Protein AF-A0A0D9V8Z2-F1 (afdb_monomer)

Radius of gyration: 20.08 Å; Cα contacts (8 Å, |Δi|>4): 176; chains: 1; bounding box: 42×61×54 Å

Foldseek 3Di:
DDDDDDDDDDDDDDDDDDDPPDPPVVPPCPDQQVVLLVLAPHSPVSSVQLVVDPVSNVDPHLVVSLVSLLVVLLVLLVVLLVLLVVQVVVCVPVDDPPPLSVQLNVLSVLSNVLSVCLVPDPDDDDVSLVSSLVVCCVQPVVPPAHRSLVHVDPPPDPDPSSVSSSVSSVVSVVSVSRSSSSSD

InterPro domains:
  IPR006501 Pectinesterase inhibitor domain [PF04043] (32-131)
  IPR006501 Pectinesterase inhibitor domain [TIGR01614] (3-120)
  IPR035513 Invertase/pectin methylesterase inhibitor domain superfamily [G3DSA:1.20.140.40] (28-153)
  IPR035513 Invertase/pectin methylesterase inhibitor domain superfamily [SSF101148] (30-120)

Structure (mmCIF, N/CA/C/O backbone):
data_AF-A0A0D9V8Z2-F1
#
_entry.id   AF-A0A0D9V8Z2-F1
#
loop_
_atom_site.group_PDB
_atom_site.id
_atom_site.type_symbol
_atom_site.label_atom_id
_atom_site.label_alt_id
_atom_site.label_comp_id
_atom_site.label_asym_id
_atom_site.label_entity_id
_atom_site.label_seq_id
_atom_site.pdbx_PDB_ins_code
_atom_site.Cartn_x
_atom_site.Cartn_y
_atom_site.Cartn_z
_atom_site.occupancy
_atom_site.B_iso_or_equiv
_atom_site.auth_seq_id
_atom_site.auth_comp_id
_atom_site.auth_asym_id
_atom_site.auth_atom_id
_atom_site.pdbx_PDB_model_num
ATOM 1 N N . MET A 1 1 ? 18.634 46.134 16.793 1.00 32.88 1 MET A N 1
ATOM 2 C CA . MET A 1 1 ? 17.182 46.013 17.042 1.00 32.88 1 MET A CA 1
ATOM 3 C C . MET A 1 1 ? 16.651 44.882 16.171 1.00 32.88 1 MET A C 1
ATOM 5 O O . MET A 1 1 ? 17.005 44.874 15.004 1.00 32.88 1 MET A O 1
ATOM 9 N N . ALA A 1 2 ? 15.891 43.962 16.785 1.00 31.59 2 ALA A N 1
ATOM 10 C CA . ALA A 1 2 ? 14.966 42.947 16.237 1.00 31.59 2 ALA A CA 1
ATOM 11 C C . ALA A 1 2 ? 15.443 42.084 15.041 1.00 31.59 2 ALA A C 1
ATOM 13 O O . ALA A 1 2 ? 15.558 42.570 13.925 1.00 31.59 2 ALA A O 1
ATOM 14 N N . THR A 1 3 ? 15.856 40.825 15.234 1.00 32.53 3 THR A N 1
ATOM 15 C CA . THR A 1 3 ? 15.017 39.596 15.282 1.00 32.53 3 THR A CA 1
ATOM 16 C C . THR A 1 3 ? 13.968 39.517 14.166 1.00 32.53 3 THR A C 1
ATOM 18 O O . THR A 1 3 ? 12.959 40.211 14.226 1.00 32.53 3 THR A O 1
ATOM 21 N N . LEU A 1 4 ? 14.164 38.621 13.191 1.00 33.69 4 LEU A N 1
ATOM 22 C CA . LEU A 1 4 ? 13.129 38.226 12.232 1.00 33.69 4 LEU A CA 1
ATOM 23 C C . LEU A 1 4 ? 12.730 36.775 12.510 1.00 33.69 4 LEU A C 1
ATOM 25 O O . LEU A 1 4 ? 13.508 35.839 12.340 1.00 33.69 4 LEU A O 1
ATOM 29 N N . VAL A 1 5 ? 11.520 36.658 13.045 1.00 36.62 5 VAL A N 1
ATOM 30 C CA . VAL A 1 5 ? 10.826 35.439 13.453 1.00 36.62 5 VAL A CA 1
ATOM 31 C C . VAL A 1 5 ? 10.044 34.884 12.258 1.00 36.62 5 VAL A C 1
ATOM 33 O O . VAL A 1 5 ? 9.456 35.631 11.481 1.00 36.62 5 VAL A O 1
ATOM 36 N N . VAL A 1 6 ? 10.057 33.559 12.143 1.00 43.78 6 VAL A N 1
ATOM 37 C CA . VAL A 1 6 ? 9.341 32.706 11.182 1.00 43.78 6 VAL A CA 1
ATOM 38 C C . VAL A 1 6 ? 7.829 32.685 11.449 1.00 43.78 6 VAL A C 1
ATOM 40 O O . VAL A 1 6 ? 7.463 32.436 12.591 1.00 43.78 6 VAL A O 1
ATOM 43 N N . VAL A 1 7 ? 6.979 32.801 10.412 1.00 35.59 7 VAL A N 1
ATOM 44 C CA . VAL A 1 7 ? 5.590 32.258 10.330 1.00 35.59 7 VAL A CA 1
ATOM 45 C C . VAL A 1 7 ? 5.229 32.135 8.827 1.00 35.59 7 VAL A C 1
ATOM 47 O O . VAL A 1 7 ? 5.270 33.135 8.124 1.00 35.59 7 VAL A O 1
ATOM 50 N N . VAL A 1 8 ? 5.209 30.963 8.179 1.00 37.31 8 VAL A N 1
ATOM 51 C CA . VAL A 1 8 ? 4.164 29.911 8.060 1.00 37.31 8 VAL A CA 1
ATOM 52 C C . VAL A 1 8 ? 2.816 30.343 7.434 1.00 37.31 8 VAL A C 1
ATOM 54 O O . VAL A 1 8 ? 2.082 31.141 7.998 1.00 37.31 8 VAL A O 1
ATOM 57 N N . ALA A 1 9 ? 2.483 29.632 6.343 1.00 35.69 9 ALA A N 1
ATOM 58 C CA . ALA A 1 9 ? 1.165 29.282 5.788 1.00 35.69 9 ALA A CA 1
ATOM 59 C C . ALA A 1 9 ? 0.366 30.293 4.939 1.00 35.69 9 ALA A C 1
ATOM 61 O O . ALA A 1 9 ? -0.059 31.343 5.398 1.00 35.69 9 ALA A O 1
ATOM 62 N N . ALA A 1 10 ? 0.020 29.819 3.734 1.00 37.69 10 ALA A N 1
ATOM 63 C CA . ALA A 1 10 ? -1.350 29.475 3.321 1.00 37.69 10 ALA A CA 1
ATOM 64 C C . ALA A 1 10 ? -1.749 30.005 1.931 1.00 37.69 10 ALA A C 1
ATOM 66 O O . ALA A 1 10 ? -1.857 31.201 1.703 1.00 37.69 10 ALA A O 1
ATOM 67 N N . ALA A 1 11 ? -2.108 29.028 1.094 1.00 36.75 11 ALA A N 1
ATOM 68 C CA . ALA A 1 11 ? -3.286 29.014 0.230 1.00 36.75 11 ALA A CA 1
ATOM 69 C C . ALA A 1 11 ? -3.317 29.876 -1.047 1.00 36.75 11 ALA A C 1
ATOM 71 O O . ALA A 1 11 ? -3.387 31.095 -1.013 1.00 36.75 11 ALA A O 1
ATOM 72 N N . LEU A 1 12 ? -3.413 29.130 -2.159 1.00 46.19 12 LEU A N 1
ATOM 73 C CA . LEU A 1 12 ? -4.309 29.324 -3.304 1.00 46.19 12 LEU A CA 1
ATOM 74 C C . LEU A 1 12 ? -4.421 30.738 -3.892 1.00 46.19 12 LEU A C 1
ATOM 76 O O . LEU A 1 12 ? -5.040 31.607 -3.296 1.00 46.19 12 LEU A O 1
ATOM 80 N N . LEU A 1 13 ? -4.036 30.878 -5.165 1.00 39.41 13 LEU A N 1
ATOM 81 C CA . LEU A 1 13 ? -4.984 31.245 -6.224 1.00 39.41 13 LEU A CA 1
ATOM 82 C C . LEU A 1 13 ? -4.392 30.996 -7.620 1.00 39.41 13 LEU A C 1
ATOM 84 O O . LEU A 1 13 ? -3.226 31.256 -7.904 1.00 39.41 13 LEU A O 1
ATOM 88 N N . LEU A 1 14 ? -5.255 30.428 -8.455 1.00 48.66 14 LEU A N 1
ATOM 89 C CA . LEU A 1 14 ? -5.106 30.134 -9.871 1.00 48.66 14 LEU A CA 1
ATOM 90 C C . LEU A 1 14 ? -5.068 31.420 -10.719 1.00 48.66 14 LEU A C 1
ATOM 92 O O . LEU A 1 14 ? -5.578 32.458 -10.309 1.00 48.66 14 LEU A O 1
ATOM 96 N N . VAL A 1 15 ? -4.640 31.235 -11.974 1.00 48.34 15 VAL A N 1
ATOM 97 C CA . VAL A 1 15 ? -4.846 32.090 -13.162 1.00 48.34 15 VAL A CA 1
ATOM 98 C C . VAL A 1 15 ? -3.765 33.150 -13.418 1.00 48.34 15 VAL A C 1
ATOM 100 O O . VAL A 1 15 ? -3.763 34.236 -12.855 1.00 48.34 15 VAL A O 1
ATOM 103 N N . GLY A 1 16 ? -2.886 32.848 -14.376 1.00 35.06 16 GLY A N 1
ATOM 104 C CA . GLY A 1 16 ? -1.954 33.805 -14.975 1.00 35.06 16 GLY A CA 1
ATOM 105 C C . GLY A 1 16 ? -0.850 33.065 -15.715 1.00 35.06 16 GLY A C 1
ATOM 106 O O . GLY A 1 16 ? 0.006 32.464 -15.080 1.00 35.06 16 GLY A O 1
ATOM 107 N N . GLY A 1 17 ? -0.938 33.025 -17.044 1.00 42.16 17 GLY A N 1
ATOM 108 C CA . GLY A 1 17 ? -0.193 32.114 -17.907 1.00 42.16 17 GLY A CA 1
ATOM 109 C C . GLY A 1 17 ? 1.320 32.072 -17.692 1.00 42.16 17 GLY A C 1
ATOM 110 O O . GLY A 1 17 ? 1.982 33.098 -17.599 1.00 42.16 17 GLY A O 1
ATOM 111 N N . VAL A 1 18 ? 1.854 30.855 -17.735 1.00 37.78 18 VAL A N 1
ATOM 112 C CA . VAL A 1 18 ? 3.183 30.578 -18.271 1.00 37.78 18 VAL A CA 1
ATOM 113 C C . VAL A 1 18 ? 3.047 29.314 -19.102 1.00 37.78 18 VAL A C 1
ATOM 115 O O . VAL A 1 18 ? 2.523 28.297 -18.644 1.00 37.78 18 VAL A O 1
ATOM 118 N N . GLU A 1 19 ? 3.488 29.421 -20.347 1.00 41.44 19 GLU A N 1
ATOM 119 C CA . GLU A 1 19 ? 3.740 28.322 -21.261 1.00 41.44 19 GLU A CA 1
ATOM 120 C C . GLU A 1 19 ? 4.431 27.163 -20.532 1.00 41.44 19 GLU A C 1
ATOM 122 O O . GLU A 1 19 ? 5.630 27.172 -20.274 1.00 41.44 19 GLU A O 1
ATOM 127 N N . SER A 1 20 ? 3.672 26.124 -20.215 1.00 37.38 20 SER A N 1
ATOM 128 C CA . SER A 1 20 ? 4.228 24.786 -20.099 1.00 37.38 20 SER A CA 1
ATOM 129 C C . SER A 1 20 ? 3.557 23.987 -21.194 1.00 37.38 20 SER A C 1
ATOM 131 O O . SER A 1 20 ? 2.542 23.327 -20.992 1.00 37.38 20 SER A O 1
ATOM 133 N N . ALA A 1 21 ? 4.104 24.130 -22.406 1.00 40.44 21 ALA A N 1
ATOM 134 C CA . ALA A 1 21 ? 3.874 23.181 -23.477 1.00 40.44 21 ALA A CA 1
ATOM 135 C C . ALA A 1 21 ? 4.056 21.794 -22.864 1.00 40.44 21 ALA A C 1
ATOM 137 O O . ALA A 1 21 ? 5.161 21.407 -22.470 1.00 40.44 21 ALA A O 1
ATOM 138 N N . GLY A 1 22 ? 2.923 21.118 -22.688 1.00 34.53 22 GLY A N 1
ATOM 139 C CA . GLY A 1 22 ? 2.849 19.800 -22.116 1.00 34.53 22 GLY A CA 1
ATOM 140 C C . GLY A 1 22 ? 3.762 18.899 -22.916 1.00 34.53 22 GLY A C 1
ATOM 141 O O . GLY A 1 22 ? 3.416 18.429 -23.994 1.00 34.53 22 GLY A O 1
ATOM 142 N N . ARG A 1 23 ? 4.924 18.592 -22.346 1.00 39.00 23 ARG A N 1
ATOM 143 C CA . ARG A 1 23 ? 5.507 17.278 -22.544 1.00 39.00 23 ARG A CA 1
ATOM 144 C C . ARG A 1 23 ? 4.638 16.327 -21.732 1.00 39.00 23 ARG A C 1
ATOM 146 O O . ARG A 1 23 ? 5.054 15.824 -20.695 1.00 39.00 23 ARG A O 1
ATOM 153 N N . THR A 1 24 ? 3.448 16.025 -22.253 1.00 42.38 24 THR A N 1
ATOM 154 C CA . THR A 1 24 ? 3.046 14.625 -22.308 1.00 42.38 24 THR A CA 1
ATOM 155 C C . THR A 1 24 ? 4.163 13.954 -23.089 1.00 42.38 24 THR A C 1
ATOM 157 O O . THR A 1 24 ? 4.135 13.878 -24.317 1.00 42.38 24 THR A O 1
ATOM 160 N N . ALA A 1 25 ? 5.230 13.586 -22.377 1.00 42.41 25 ALA A N 1
ATOM 161 C CA . ALA A 1 25 ? 6.089 12.528 -22.831 1.00 42.41 25 ALA A CA 1
ATOM 162 C C . ALA A 1 25 ? 5.102 11.396 -23.064 1.00 42.41 25 ALA A C 1
ATOM 164 O O . ALA A 1 25 ? 4.540 10.864 -22.108 1.00 42.41 25 ALA A O 1
ATOM 165 N N . ALA A 1 26 ? 4.797 11.133 -24.337 1.00 41.38 26 ALA A N 1
ATOM 166 C CA . ALA A 1 26 ? 4.338 9.826 -24.733 1.00 41.38 26 ALA A CA 1
ATOM 167 C C . ALA A 1 26 ? 5.285 8.896 -23.987 1.00 41.38 26 ALA A C 1
ATOM 169 O O . ALA A 1 26 ? 6.499 8.956 -24.205 1.00 41.38 26 ALA A O 1
ATOM 170 N N . ALA A 1 27 ? 4.765 8.213 -22.968 1.00 46.72 27 ALA A N 1
ATOM 171 C CA . ALA A 1 27 ? 5.503 7.168 -22.309 1.00 46.72 27 ALA A CA 1
ATOM 172 C C . ALA A 1 27 ? 5.841 6.238 -23.461 1.00 46.72 27 ALA A C 1
ATOM 174 O O . ALA A 1 27 ? 4.949 5.588 -24.000 1.00 46.72 27 ALA A O 1
ATOM 175 N N . ASN A 1 28 ? 7.078 6.327 -23.960 1.00 47.66 28 ASN A N 1
ATOM 176 C CA . ASN A 1 28 ? 7.540 5.442 -25.004 1.00 47.66 28 ASN A CA 1
ATOM 177 C C . ASN A 1 28 ? 7.225 4.061 -24.446 1.00 47.66 28 ASN A C 1
ATOM 179 O O . ASN A 1 28 ? 7.714 3.723 -23.363 1.00 47.66 28 ASN A O 1
ATOM 183 N N . ASP A 1 29 ? 6.386 3.300 -25.142 1.00 53.38 29 ASP A N 1
ATOM 184 C CA . ASP A 1 29 ? 6.055 1.928 -24.753 1.00 53.38 29 ASP A CA 1
ATOM 185 C C . ASP A 1 29 ? 7.337 1.065 -24.636 1.00 53.38 29 ASP A C 1
ATOM 187 O O . ASP A 1 29 ? 7.312 0.015 -24.012 1.00 53.38 29 ASP A O 1
ATOM 191 N N . ASN A 1 30 ? 8.484 1.572 -25.122 1.00 56.56 30 ASN A N 1
ATOM 192 C CA . ASN A 1 30 ? 9.838 1.027 -24.969 1.00 56.56 30 ASN A CA 1
ATOM 193 C C . ASN A 1 30 ? 10.628 1.532 -23.734 1.00 56.56 30 ASN A C 1
ATOM 195 O O . ASN A 1 30 ? 11.843 1.353 -23.672 1.00 56.56 30 ASN A O 1
ATOM 199 N N . SER A 1 31 ? 10.008 2.233 -22.785 1.00 82.00 31 SER A N 1
ATOM 200 C CA . SER A 1 31 ? 10.658 2.626 -21.524 1.00 82.00 31 SER A CA 1
ATOM 201 C C . SER A 1 31 ? 10.412 1.577 -20.442 1.00 82.00 31 SER A C 1
ATOM 203 O O . SER A 1 31 ? 9.326 1.005 -20.389 1.00 82.00 31 SER A O 1
ATOM 205 N N . ILE A 1 32 ? 11.370 1.383 -19.526 1.00 89.50 32 ILE A N 1
ATOM 206 C CA . ILE A 1 32 ? 11.216 0.448 -18.393 1.00 89.50 32 ILE A CA 1
ATOM 207 C C . ILE A 1 32 ? 9.958 0.745 -17.560 1.00 89.50 32 ILE A C 1
ATOM 209 O O . ILE A 1 32 ? 9.322 -0.165 -17.045 1.00 89.50 32 ILE A O 1
ATOM 213 N N . VAL A 1 33 ? 9.553 2.018 -17.480 1.00 90.12 33 VAL A N 1
ATOM 214 C CA . VAL A 1 33 ? 8.310 2.453 -16.827 1.00 90.12 33 VAL A CA 1
ATOM 215 C C . VAL A 1 33 ? 7.084 1.963 -17.598 1.00 90.12 33 VAL A C 1
ATOM 217 O O . VAL A 1 33 ? 6.157 1.438 -16.992 1.00 90.12 33 VAL A O 1
ATOM 220 N N . GLY A 1 34 ? 7.070 2.112 -18.926 1.00 88.81 34 GLY A N 1
ATOM 221 C CA . GLY A 1 34 ? 5.976 1.633 -19.774 1.00 88.81 34 GLY A CA 1
ATOM 222 C C . GLY A 1 34 ? 5.819 0.112 -19.723 1.00 88.81 34 GLY A C 1
ATOM 223 O O . GLY A 1 34 ? 4.699 -0.378 -19.571 1.00 88.81 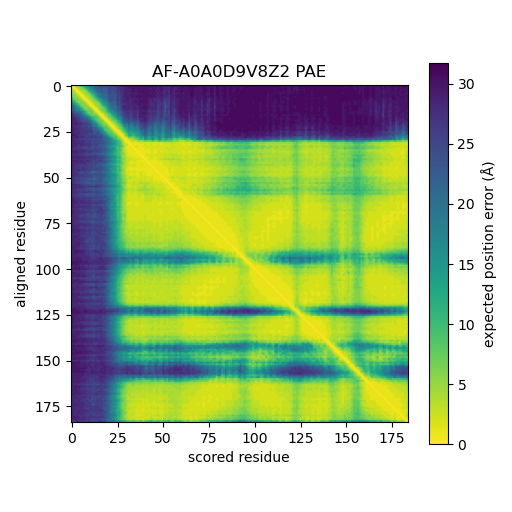34 GLY A O 1
ATOM 224 N N . GLU A 1 35 ? 6.939 -0.614 -19.774 1.00 90.19 35 GLU A N 1
ATOM 225 C CA . GLU A 1 35 ? 6.988 -2.071 -19.630 1.00 90.19 35 GLU A CA 1
ATOM 226 C C . GLU A 1 35 ? 6.480 -2.509 -18.252 1.00 90.19 35 GLU A C 1
ATOM 228 O O . GLU A 1 35 ? 5.529 -3.284 -18.168 1.00 90.19 35 GLU A O 1
ATOM 233 N N . ALA A 1 36 ? 7.033 -1.952 -17.172 1.00 91.56 36 ALA A N 1
ATOM 234 C CA . ALA A 1 36 ? 6.616 -2.254 -15.806 1.00 91.56 36 ALA A CA 1
ATOM 235 C C . ALA A 1 36 ? 5.114 -1.994 -15.601 1.00 91.56 36 ALA A C 1
ATOM 237 O O . ALA A 1 36 ? 4.379 -2.861 -15.131 1.00 91.56 36 ALA A O 1
ATOM 238 N N . CYS A 1 37 ? 4.628 -0.831 -16.037 1.00 93.12 37 CYS A N 1
ATOM 239 C CA . CYS A 1 37 ? 3.227 -0.451 -15.891 1.00 93.12 37 CYS A CA 1
ATOM 240 C C . CYS A 1 37 ? 2.263 -1.243 -16.777 1.00 93.12 37 CYS A C 1
ATOM 242 O O . CYS A 1 37 ? 1.064 -1.225 -16.515 1.00 93.12 37 CYS A O 1
ATOM 244 N N . SER A 1 38 ? 2.740 -1.953 -17.804 1.00 92.38 38 SER A N 1
ATOM 245 C CA . SER A 1 38 ? 1.888 -2.852 -18.594 1.00 92.38 38 SER A CA 1
ATOM 246 C C . SER A 1 38 ? 1.414 -4.079 -17.805 1.00 92.38 38 SER A C 1
ATOM 248 O O . SER A 1 38 ? 0.425 -4.705 -18.178 1.00 92.38 38 SER A O 1
ATOM 250 N N . ARG A 1 39 ? 2.100 -4.395 -16.699 1.00 91.06 39 ARG A N 1
ATOM 251 C CA . ARG A 1 39 ? 1.829 -5.538 -15.818 1.00 91.06 39 ARG A CA 1
ATOM 252 C C . ARG A 1 39 ? 0.796 -5.225 -14.736 1.00 91.06 39 ARG A C 1
ATOM 254 O O . ARG A 1 39 ? 0.370 -6.123 -14.016 1.00 91.06 39 ARG A O 1
ATOM 261 N N . THR A 1 40 ? 0.425 -3.956 -14.581 1.00 90.81 40 THR A N 1
ATOM 262 C CA . THR A 1 40 ? -0.459 -3.504 -13.505 1.00 90.81 40 THR A CA 1
ATOM 263 C C . THR A 1 40 ? -1.911 -3.451 -13.965 1.00 90.81 40 THR A C 1
ATOM 265 O O . THR A 1 40 ? -2.221 -3.377 -15.155 1.00 90.81 40 THR A O 1
ATOM 268 N N . SER A 1 41 ? -2.825 -3.460 -12.998 1.00 87.31 41 SER A N 1
ATOM 269 C CA . SER A 1 41 ? -4.267 -3.339 -13.241 1.00 87.31 41 SER A CA 1
ATOM 270 C C . SER A 1 41 ? -4.686 -1.962 -13.784 1.00 87.31 41 SER A C 1
ATOM 272 O O . SER A 1 41 ? -5.754 -1.844 -14.383 1.00 87.31 41 SER A O 1
ATOM 274 N N . ASP A 1 42 ? -3.847 -0.933 -13.615 1.00 90.31 42 ASP A N 1
ATOM 275 C CA . ASP A 1 42 ? -4.071 0.431 -14.099 1.00 90.31 42 ASP A CA 1
ATOM 276 C C . ASP A 1 42 ? -2.768 1.026 -14.659 1.00 90.31 42 ASP A C 1
ATOM 278 O O . ASP A 1 42 ? -2.025 1.749 -13.983 1.00 90.31 42 ASP A O 1
ATOM 282 N N . LYS A 1 43 ? -2.496 0.723 -15.938 1.00 91.62 43 LYS A N 1
ATOM 283 C CA . LYS A 1 43 ? -1.310 1.217 -16.656 1.00 91.62 43 LYS A CA 1
ATOM 284 C C . LYS A 1 43 ? -1.197 2.741 -16.593 1.00 91.62 43 LYS A C 1
ATOM 286 O O . LYS A 1 43 ? -0.097 3.264 -16.425 1.00 91.62 43 LYS A O 1
ATOM 291 N N . LYS A 1 44 ? -2.312 3.465 -16.740 1.00 90.88 44 LYS A N 1
ATOM 292 C CA . LYS A 1 44 ? -2.303 4.932 -16.804 1.00 90.88 44 LYS A CA 1
ATOM 293 C C . LYS A 1 44 ? -1.919 5.527 -15.452 1.00 90.88 44 LYS A C 1
ATOM 295 O O . LYS A 1 44 ? -0.989 6.329 -15.402 1.00 90.88 44 LYS A O 1
ATOM 300 N N . ALA A 1 45 ? -2.580 5.102 -14.376 1.00 90.50 45 ALA A N 1
ATOM 301 C CA . ALA A 1 45 ? -2.245 5.564 -13.033 1.00 90.50 45 ALA A CA 1
ATOM 302 C C . ALA A 1 45 ? -0.808 5.185 -12.650 1.00 90.50 45 ALA A C 1
ATOM 304 O O . ALA A 1 45 ? -0.120 5.981 -12.014 1.00 90.50 45 ALA A O 1
ATOM 305 N N . CYS A 1 46 ? -0.337 4.012 -13.087 1.00 93.50 46 CYS A N 1
ATOM 306 C CA . CYS A 1 46 ? 1.044 3.583 -12.891 1.00 93.50 46 CYS A CA 1
ATOM 307 C C . CYS A 1 46 ? 2.066 4.537 -13.509 1.00 93.50 46 CYS A C 1
ATOM 309 O O . CYS A 1 46 ? 2.988 5.003 -12.835 1.00 93.50 46 CYS A O 1
ATOM 311 N N . VAL A 1 47 ? 1.871 4.874 -14.783 1.00 92.44 47 VAL A N 1
ATOM 312 C CA . VAL A 1 47 ? 2.756 5.797 -15.496 1.00 92.44 47 VAL A CA 1
ATOM 313 C C . VAL A 1 47 ? 2.700 7.191 -14.870 1.00 92.44 47 VAL A C 1
ATOM 315 O O . VAL A 1 47 ? 3.748 7.777 -14.610 1.00 92.44 47 VAL A O 1
ATOM 318 N N . GLU A 1 48 ? 1.504 7.718 -14.598 1.00 91.56 48 GLU A N 1
ATOM 319 C CA . GLU A 1 48 ? 1.334 9.049 -13.998 1.00 91.56 48 GLU A CA 1
ATOM 320 C C . GLU A 1 48 ? 2.013 9.151 -12.627 1.00 91.56 48 GLU A C 1
ATOM 322 O O . GLU A 1 48 ? 2.714 10.129 -12.363 1.00 91.56 48 GLU A O 1
ATOM 327 N N . PHE A 1 49 ? 1.866 8.125 -11.785 1.00 92.44 49 PHE A N 1
ATOM 328 C CA . PHE A 1 49 ? 2.515 8.069 -10.481 1.00 92.44 49 PHE A CA 1
ATOM 329 C C . PHE A 1 49 ? 4.040 8.036 -10.613 1.00 92.44 49 PHE A C 1
ATOM 331 O O . PHE A 1 49 ? 4.716 8.877 -10.028 1.00 92.44 49 PHE A O 1
ATOM 338 N N . LEU A 1 50 ? 4.599 7.114 -11.406 1.00 91.75 50 LEU A N 1
ATOM 339 C CA . LEU A 1 50 ? 6.053 6.971 -11.524 1.00 91.75 50 LEU A CA 1
ATOM 340 C C . LEU A 1 50 ? 6.708 8.201 -12.156 1.00 91.75 50 LEU A C 1
ATOM 342 O O . LEU A 1 50 ? 7.788 8.605 -11.734 1.00 91.75 50 LEU A O 1
ATOM 346 N N . LEU A 1 51 ? 6.054 8.854 -13.119 1.00 88.19 51 LEU A N 1
ATOM 347 C CA . LEU A 1 51 ? 6.589 10.065 -13.746 1.00 88.19 51 LEU A CA 1
ATOM 348 C C . LEU A 1 51 ? 6.655 11.277 -12.804 1.00 88.19 51 LEU A C 1
ATOM 350 O O . LEU A 1 51 ? 7.400 12.217 -13.104 1.00 88.19 51 LEU A O 1
ATOM 354 N N . ALA A 1 52 ? 5.941 11.252 -11.673 1.00 89.62 52 ALA A N 1
ATOM 355 C CA . ALA A 1 52 ? 6.066 12.261 -10.624 1.00 89.62 52 ALA A CA 1
ATOM 356 C C . ALA A 1 52 ? 7.411 12.176 -9.874 1.00 89.62 52 ALA A C 1
ATOM 358 O O . ALA A 1 52 ? 7.824 13.159 -9.259 1.00 89.62 52 ALA A O 1
ATOM 359 N N . PHE A 1 53 ? 8.121 11.045 -9.967 1.00 88.25 53 PHE A N 1
ATOM 360 C CA . PHE A 1 53 ? 9.406 10.819 -9.308 1.00 88.25 53 PHE A CA 1
ATOM 361 C C . PHE A 1 53 ? 10.567 10.949 -10.305 1.00 88.25 53 PHE A C 1
ATOM 363 O O . PHE A 1 53 ? 10.652 10.192 -11.280 1.00 88.25 53 PHE A O 1
ATOM 370 N N . PRO A 1 54 ? 11.514 11.8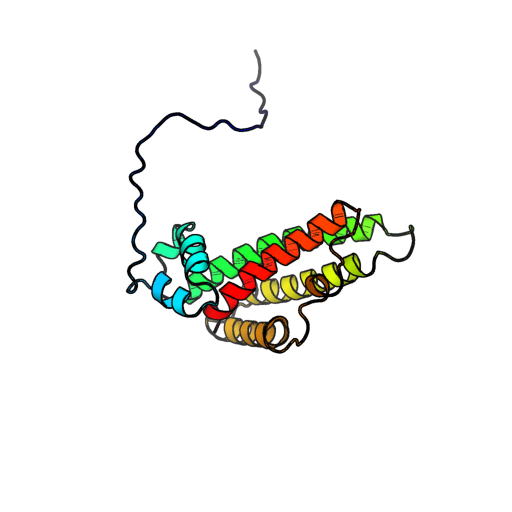79 -10.089 1.00 86.75 54 PRO A N 1
ATOM 371 C CA . PRO A 1 54 ? 12.731 11.961 -10.895 1.00 86.75 54 PRO A CA 1
ATOM 372 C C . PRO A 1 54 ? 13.544 10.656 -10.917 1.00 86.75 54 PRO A C 1
ATOM 374 O O . PRO A 1 54 ? 14.206 10.361 -11.912 1.00 86.75 54 PRO A O 1
ATOM 377 N N . GLU A 1 55 ? 13.494 9.876 -9.839 1.00 87.69 55 GLU A N 1
ATOM 378 C CA . GLU A 1 55 ? 14.179 8.596 -9.656 1.00 87.69 55 GLU A CA 1
ATOM 379 C C . GLU A 1 55 ? 13.674 7.531 -10.632 1.00 87.69 55 GLU A C 1
ATOM 381 O O . GLU A 1 55 ? 14.479 6.764 -11.160 1.00 87.69 55 GLU A O 1
ATOM 386 N N . ALA A 1 56 ? 12.378 7.533 -10.962 1.00 87.81 56 ALA A N 1
ATOM 387 C CA . ALA A 1 56 ? 11.796 6.574 -11.900 1.00 87.81 56 ALA A CA 1
ATOM 388 C C . ALA A 1 56 ? 12.411 6.685 -13.303 1.00 87.81 56 ALA A C 1
ATOM 390 O O . ALA A 1 56 ? 12.556 5.690 -14.007 1.00 87.81 56 ALA A O 1
ATOM 391 N N . LYS A 1 57 ? 12.849 7.889 -13.699 1.00 83.12 57 LYS A N 1
ATOM 392 C CA . LYS A 1 57 ? 13.521 8.130 -14.990 1.00 83.12 57 LYS A CA 1
ATOM 393 C C . LYS A 1 57 ? 14.931 7.541 -15.051 1.00 83.12 57 LYS A C 1
ATOM 395 O O . LYS A 1 57 ? 15.480 7.410 -16.139 1.00 83.12 57 LYS A O 1
ATOM 400 N N . LYS A 1 58 ? 15.530 7.249 -13.894 1.00 86.12 58 LYS A N 1
ATOM 401 C CA . LYS A 1 58 ? 16.880 6.682 -13.767 1.00 86.12 58 LYS A CA 1
ATOM 402 C C . LYS A 1 58 ? 16.859 5.168 -13.575 1.00 86.12 58 LYS A C 1
ATOM 404 O O . LYS A 1 58 ? 17.921 4.553 -13.599 1.00 86.12 58 LYS A O 1
ATOM 409 N N . ALA A 1 59 ? 15.684 4.580 -13.351 1.00 87.25 59 ALA A N 1
ATOM 410 C CA . ALA A 1 59 ? 15.552 3.146 -13.184 1.00 87.25 59 ALA A CA 1
ATOM 411 C C . ALA A 1 59 ? 15.982 2.423 -14.467 1.00 87.25 59 ALA A C 1
ATOM 413 O O . ALA A 1 59 ? 15.653 2.841 -15.576 1.00 87.25 59 ALA A O 1
ATOM 414 N N . THR A 1 60 ? 16.719 1.331 -14.303 1.00 87.88 60 THR A N 1
ATOM 415 C CA . THR A 1 60 ? 17.109 0.422 -15.392 1.00 87.88 60 THR A CA 1
ATOM 416 C C . THR A 1 60 ? 16.438 -0.944 -15.266 1.00 87.88 60 THR A C 1
ATOM 418 O O . THR A 1 60 ? 16.537 -1.762 -16.173 1.00 87.88 60 THR A O 1
ATOM 421 N N . THR A 1 61 ? 15.742 -1.186 -14.153 1.00 89.25 61 THR A N 1
ATOM 422 C CA . THR A 1 61 ? 15.003 -2.412 -13.841 1.00 89.25 61 THR A CA 1
ATOM 423 C C . THR A 1 61 ? 13.664 -2.060 -13.184 1.00 89.25 61 THR A C 1
ATOM 425 O O . THR A 1 61 ? 13.439 -0.914 -12.788 1.00 89.25 61 THR A O 1
ATOM 428 N N . VAL A 1 62 ? 12.763 -3.041 -13.062 1.00 90.25 62 VAL A N 1
ATOM 429 C CA . VAL A 1 62 ? 11.432 -2.858 -12.450 1.00 90.25 62 VAL A CA 1
ATOM 430 C C . VAL A 1 62 ? 11.511 -2.673 -10.929 1.00 90.25 62 VAL A C 1
ATOM 432 O O . VAL A 1 62 ? 10.737 -1.900 -10.372 1.00 90.25 62 VAL A O 1
ATOM 435 N N . ALA A 1 63 ? 12.471 -3.316 -10.258 1.00 89.38 63 ALA A N 1
ATOM 436 C CA . ALA A 1 63 ? 12.583 -3.317 -8.795 1.00 89.38 63 ALA A CA 1
ATOM 437 C C . ALA A 1 63 ? 12.601 -1.901 -8.164 1.00 89.38 63 ALA A C 1
ATOM 439 O O . ALA A 1 63 ? 11.746 -1.618 -7.326 1.00 89.38 63 ALA A O 1
ATOM 440 N N . PRO A 1 64 ? 13.445 -0.945 -8.604 1.00 89.75 64 PRO A N 1
ATOM 441 C CA . PRO A 1 64 ? 13.398 0.431 -8.099 1.00 89.75 64 PRO A CA 1
ATOM 442 C C . PRO A 1 64 ? 12.046 1.133 -8.301 1.00 89.75 64 PRO A C 1
ATOM 444 O O . PRO A 1 64 ? 11.676 1.989 -7.503 1.00 89.75 64 PRO A O 1
ATOM 447 N N . LEU A 1 65 ? 11.295 0.786 -9.354 1.00 92.50 65 LEU A N 1
ATOM 448 C CA . LEU A 1 65 ? 9.962 1.344 -9.604 1.00 92.50 65 LEU A CA 1
ATOM 449 C C . LEU A 1 65 ? 8.929 0.777 -8.624 1.00 92.50 65 LEU A C 1
ATOM 451 O O . LEU A 1 65 ? 8.097 1.523 -8.106 1.00 92.50 65 LEU A O 1
ATOM 455 N N . ALA A 1 66 ? 9.007 -0.524 -8.337 1.00 92.56 66 ALA A N 1
ATOM 456 C CA . ALA A 1 66 ? 8.193 -1.161 -7.308 1.00 92.56 66 ALA A CA 1
ATOM 457 C C . ALA A 1 66 ? 8.489 -0.558 -5.923 1.00 92.56 66 ALA A C 1
ATOM 459 O O . ALA A 1 66 ? 7.564 -0.237 -5.182 1.00 92.56 66 ALA A O 1
ATOM 460 N N . GLU A 1 67 ? 9.757 -0.308 -5.587 1.00 92.75 67 GLU A N 1
ATOM 461 C CA . GLU A 1 67 ? 10.127 0.296 -4.298 1.00 92.75 67 GLU A CA 1
ATOM 462 C C . GLU A 1 67 ? 9.592 1.721 -4.127 1.00 92.75 67 GLU A C 1
ATOM 464 O O . GLU A 1 67 ? 9.176 2.070 -3.023 1.00 92.75 67 GLU A O 1
ATOM 469 N N . LEU A 1 68 ? 9.511 2.528 -5.194 1.00 92.94 68 LEU A N 1
ATOM 470 C CA . LEU A 1 68 ? 8.859 3.847 -5.139 1.00 92.94 68 LEU A CA 1
ATOM 471 C C . LEU A 1 68 ? 7.384 3.731 -4.729 1.00 92.94 68 LEU A C 1
ATOM 473 O O . LEU A 1 68 ? 6.906 4.492 -3.884 1.00 92.94 68 LEU A O 1
ATOM 477 N N . TYR A 1 69 ? 6.677 2.746 -5.287 1.00 93.62 69 TYR A N 1
ATOM 478 C CA . TYR A 1 69 ? 5.311 2.420 -4.888 1.00 93.62 69 TYR A CA 1
ATOM 479 C C . TYR A 1 69 ? 5.234 1.998 -3.422 1.00 93.62 69 TYR A C 1
ATOM 481 O O . TYR A 1 69 ? 4.460 2.564 -2.650 1.00 93.62 69 TYR A O 1
ATOM 489 N N . LEU A 1 70 ? 6.057 1.028 -3.026 1.00 94.62 70 LEU A N 1
ATOM 490 C CA . LEU A 1 70 ? 6.047 0.466 -1.677 1.00 94.62 70 LEU A CA 1
ATOM 491 C C . LEU A 1 70 ? 6.407 1.513 -0.617 1.00 94.62 70 LEU A C 1
ATOM 493 O O . LEU A 1 70 ? 5.808 1.513 0.456 1.00 94.62 70 LEU A O 1
ATOM 497 N N . HIS A 1 71 ? 7.307 2.453 -0.919 1.00 94.75 71 HIS A N 1
ATOM 498 C CA . HIS A 1 71 ? 7.626 3.567 -0.026 1.00 94.75 71 HIS A CA 1
ATOM 499 C C . HIS A 1 71 ? 6.443 4.521 0.152 1.00 94.75 71 HIS A C 1
ATOM 501 O O . HIS A 1 71 ? 6.132 4.909 1.279 1.00 94.75 71 HIS A O 1
ATOM 507 N N . ALA A 1 72 ? 5.753 4.885 -0.932 1.00 94.19 72 ALA A N 1
ATOM 508 C CA . ALA A 1 72 ? 4.566 5.732 -0.837 1.00 94.19 72 ALA A CA 1
ATOM 509 C C . ALA A 1 72 ? 3.449 5.053 -0.030 1.00 94.19 72 ALA A C 1
ATOM 511 O O . ALA A 1 72 ? 2.837 5.685 0.833 1.00 94.19 72 ALA A O 1
ATOM 512 N N . ILE A 1 73 ? 3.233 3.754 -0.257 1.00 95.06 73 ILE A N 1
ATOM 513 C CA . ILE A 1 73 ? 2.267 2.955 0.504 1.00 95.06 73 ILE A CA 1
ATOM 514 C C . ILE A 1 73 ? 2.677 2.897 1.979 1.00 95.06 73 ILE A C 1
ATOM 516 O O . ILE A 1 73 ? 1.829 3.106 2.845 1.00 95.06 73 ILE A O 1
ATOM 520 N N . ALA A 1 74 ? 3.958 2.675 2.286 1.00 95.31 74 ALA A N 1
ATOM 521 C CA . ALA A 1 74 ? 4.454 2.624 3.659 1.00 95.31 74 ALA A CA 1
ATOM 522 C C . ALA A 1 74 ? 4.227 3.946 4.402 1.00 95.31 74 ALA A C 1
ATOM 524 O O . ALA A 1 74 ? 3.763 3.924 5.539 1.00 95.31 74 ALA A O 1
ATOM 525 N N . ASN A 1 75 ? 4.459 5.088 3.750 1.00 95.31 75 ASN A N 1
ATOM 526 C CA . ASN A 1 75 ? 4.208 6.403 4.343 1.00 95.31 75 ASN A CA 1
ATOM 527 C C . ASN A 1 75 ? 2.719 6.611 4.661 1.00 95.31 75 ASN A C 1
ATOM 529 O O . ASN A 1 75 ? 2.371 6.959 5.789 1.00 95.31 75 ASN A O 1
ATOM 533 N N . ILE A 1 76 ? 1.829 6.331 3.702 1.00 93.94 76 ILE A N 1
ATOM 534 C CA . ILE A 1 76 ? 0.375 6.460 3.904 1.00 93.94 76 ILE A CA 1
ATOM 535 C C . ILE A 1 76 ? -0.108 5.503 5.001 1.00 93.94 76 ILE A C 1
ATOM 537 O O . ILE A 1 76 ? -0.927 5.878 5.840 1.00 93.94 76 ILE A O 1
ATOM 541 N N . THR A 1 77 ? 0.418 4.279 5.021 1.00 93.69 77 THR A N 1
ATOM 542 C CA . THR A 1 77 ? 0.059 3.259 6.014 1.00 93.69 77 THR A CA 1
ATOM 543 C C . THR A 1 77 ? 0.550 3.652 7.407 1.00 93.69 77 THR A C 1
ATOM 545 O O . THR A 1 77 ? -0.195 3.512 8.372 1.00 93.69 77 THR A O 1
ATOM 548 N N . ALA A 1 78 ? 1.756 4.215 7.530 1.00 94.56 78 ALA A N 1
ATOM 549 C CA . ALA A 1 78 ? 2.283 4.723 8.795 1.00 94.56 78 ALA A CA 1
ATOM 550 C C . ALA A 1 78 ? 1.443 5.891 9.340 1.00 94.56 78 ALA A C 1
ATOM 552 O O . ALA A 1 78 ? 1.116 5.915 10.529 1.00 94.56 78 ALA A O 1
ATOM 553 N N . GLU A 1 79 ? 1.030 6.823 8.475 1.00 94.19 79 GLU A N 1
ATOM 554 C CA . GLU A 1 79 ? 0.092 7.889 8.843 1.00 94.19 79 GLU A CA 1
ATOM 555 C C . GLU A 1 79 ? -1.253 7.316 9.307 1.00 94.19 79 GLU A C 1
ATOM 557 O O . GLU A 1 79 ? -1.742 7.680 10.378 1.00 94.19 79 GLU A O 1
ATOM 562 N N . GLY A 1 80 ? -1.826 6.381 8.543 1.00 92.88 80 GLY A N 1
ATOM 563 C CA . GLY A 1 80 ? -3.066 5.692 8.898 1.00 92.88 80 GLY A CA 1
ATOM 564 C C . GLY A 1 80 ? -2.965 4.965 10.241 1.00 92.88 80 GLY A C 1
ATOM 565 O O . GLY A 1 80 ? -3.874 5.065 11.062 1.00 92.88 80 GLY A O 1
ATOM 566 N N . LYS A 1 81 ? -1.832 4.306 10.518 1.00 93.69 81 LYS A N 1
ATOM 567 C CA . LYS A 1 81 ? -1.566 3.601 11.782 1.00 93.69 81 LYS A CA 1
ATOM 568 C C . LYS A 1 81 ? -1.510 4.567 12.958 1.00 93.69 81 LYS A C 1
ATOM 570 O O . LYS A 1 81 ? -2.094 4.294 14.009 1.00 93.69 81 LYS A O 1
ATOM 575 N N . ALA A 1 82 ? -0.841 5.707 12.791 1.00 94.56 82 ALA A N 1
ATOM 576 C CA . ALA A 1 82 ? -0.781 6.744 13.815 1.00 94.56 82 ALA A CA 1
ATOM 577 C C . ALA A 1 82 ? -2.172 7.335 14.106 1.00 94.56 82 ALA A C 1
ATOM 579 O O . ALA A 1 82 ? -2.535 7.508 15.272 1.00 94.56 82 ALA A O 1
ATOM 580 N N . MET A 1 83 ? -2.973 7.587 13.064 1.00 92.31 83 MET A N 1
ATOM 581 C CA . MET A 1 83 ? -4.357 8.051 13.206 1.00 92.31 83 MET A CA 1
ATOM 582 C C . MET A 1 83 ? -5.227 7.011 13.920 1.00 92.31 83 MET A C 1
ATOM 584 O O . MET A 1 83 ? -5.868 7.339 14.915 1.00 92.31 83 MET A O 1
ATOM 588 N N . ALA A 1 84 ? -5.182 5.749 13.488 1.00 91.31 84 ALA A N 1
ATOM 589 C CA . ALA A 1 84 ? -5.942 4.661 14.096 1.00 91.31 84 ALA A CA 1
ATOM 590 C C . ALA A 1 84 ? -5.587 4.477 15.577 1.00 91.31 84 ALA A C 1
ATOM 592 O O . ALA A 1 84 ? -6.471 4.386 16.426 1.00 91.31 84 ALA A O 1
ATOM 593 N N . SER A 1 85 ? -4.292 4.513 15.905 1.00 92.75 85 SER A N 1
ATOM 594 C CA . SER A 1 85 ? -3.806 4.414 17.286 1.00 92.75 85 SER A CA 1
ATOM 595 C C . SER A 1 85 ? -4.343 5.549 18.159 1.00 92.75 85 SER A C 1
ATOM 597 O O . SER A 1 85 ? -4.757 5.317 19.295 1.00 92.75 85 SER A O 1
ATOM 599 N N . LYS A 1 86 ? -4.361 6.779 17.631 1.00 92.31 86 LYS A N 1
ATOM 600 C CA . LYS A 1 86 ? -4.896 7.950 18.331 1.00 92.31 86 LYS A CA 1
ATOM 601 C C . LYS A 1 86 ? -6.397 7.811 18.591 1.00 92.31 86 LYS A C 1
ATOM 603 O O . LYS A 1 86 ? -6.834 8.064 19.712 1.00 92.31 86 LYS A O 1
ATOM 608 N N . GLU A 1 87 ? -7.169 7.402 17.588 1.00 88.38 87 GLU A N 1
ATOM 609 C CA . GLU A 1 87 ? -8.619 7.234 17.720 1.00 88.38 87 GLU A CA 1
ATOM 610 C C . GLU A 1 87 ? -8.966 6.095 18.690 1.00 88.38 87 GLU A C 1
ATOM 612 O O . GLU A 1 87 ? -9.759 6.290 19.611 1.00 88.38 87 GLU A O 1
ATOM 617 N N . LEU A 1 88 ? -8.298 4.940 18.590 1.00 88.94 88 LEU A N 1
ATOM 618 C CA . LEU A 1 88 ? -8.477 3.829 19.532 1.00 88.94 88 LEU A CA 1
ATOM 619 C C . LEU A 1 88 ? -8.116 4.233 20.969 1.00 88.94 88 LEU A C 1
ATOM 621 O O . LEU A 1 88 ? -8.850 3.921 21.911 1.00 88.94 88 LEU A O 1
ATOM 625 N N . ALA A 1 89 ? -7.028 4.985 21.157 1.00 90.44 89 ALA A N 1
ATOM 626 C CA . ALA A 1 89 ? -6.659 5.518 22.466 1.00 90.44 89 ALA A CA 1
ATOM 627 C C . ALA A 1 89 ? -7.714 6.496 23.011 1.00 90.44 89 ALA A C 1
ATOM 629 O O . ALA A 1 89 ? -8.000 6.476 2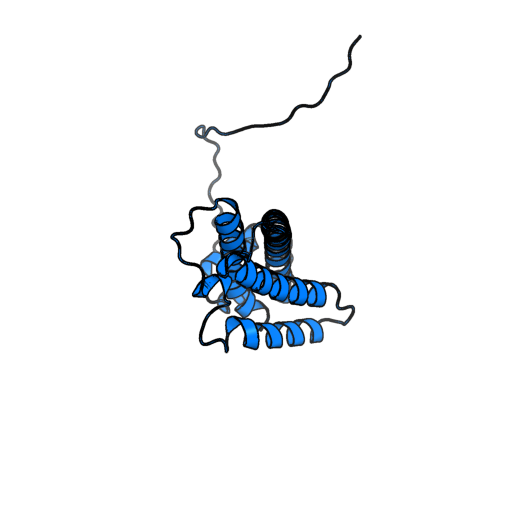4.208 1.00 90.44 89 ALA A O 1
ATOM 630 N N . ALA A 1 90 ? -8.333 7.309 22.150 1.00 87.38 90 ALA A N 1
ATOM 631 C CA . ALA A 1 90 ? -9.400 8.231 22.534 1.00 87.38 90 ALA A CA 1
ATOM 632 C C . ALA A 1 90 ? -10.704 7.522 22.944 1.00 87.38 90 ALA A C 1
ATOM 634 O O . ALA A 1 90 ? -11.515 8.124 23.660 1.00 87.38 90 ALA A O 1
ATOM 635 N N . GLN A 1 91 ? -10.903 6.268 22.523 1.00 83.12 91 GLN A N 1
ATOM 636 C CA . GLN A 1 91 ? -12.022 5.410 22.934 1.00 83.12 91 GLN A CA 1
ATOM 637 C C . GLN A 1 91 ? -11.735 4.602 24.207 1.00 83.12 91 GLN A C 1
ATOM 639 O O . GLN A 1 91 ? -12.653 4.051 24.821 1.00 83.12 91 GLN A O 1
ATOM 644 N N . LYS A 1 92 ? -10.478 4.553 24.660 1.00 81.75 92 LYS A N 1
ATOM 645 C CA . LYS A 1 92 ? -10.098 3.814 25.865 1.00 81.75 92 LYS A CA 1
ATOM 646 C C . LYS A 1 92 ? -10.869 4.335 27.082 1.00 81.75 92 LYS A C 1
ATOM 648 O O . LYS A 1 92 ? -10.835 5.520 27.401 1.00 81.75 92 LYS A O 1
ATOM 653 N N . GLY A 1 93 ? -11.569 3.434 27.769 1.00 77.69 93 GLY A N 1
ATOM 654 C CA . GLY A 1 93 ? -12.390 3.765 28.940 1.00 77.69 93 GLY A CA 1
ATOM 655 C C . GLY A 1 93 ? -13.775 4.342 28.621 1.00 77.69 93 GLY A C 1
ATOM 656 O O . GLY A 1 93 ? -14.538 4.586 29.550 1.00 77.69 93 GLY A O 1
ATOM 657 N N . LYS A 1 94 ? -14.126 4.518 27.338 1.00 78.75 94 LYS A N 1
ATOM 658 C CA . LYS A 1 94 ? -15.469 4.936 26.891 1.00 78.75 94 LYS A CA 1
ATOM 659 C C . LYS A 1 94 ? -16.360 3.766 26.457 1.00 78.75 94 LYS A C 1
ATOM 661 O O . LYS A 1 94 ? -17.523 3.980 26.133 1.00 78.75 94 LYS A O 1
ATOM 666 N N . GLY A 1 95 ? -15.828 2.544 26.469 1.00 73.56 95 GLY A N 1
ATOM 667 C CA . GLY A 1 95 ? -16.521 1.326 26.051 1.00 73.56 95 GLY A CA 1
ATOM 668 C C . GLY A 1 95 ? -15.721 0.538 25.016 1.00 73.56 95 GLY A C 1
ATOM 669 O O . GLY A 1 95 ? -14.508 0.714 24.894 1.00 73.56 95 GLY A O 1
ATOM 670 N N . VAL A 1 96 ? -16.406 -0.350 24.295 1.00 66.19 96 VAL A N 1
ATOM 671 C CA . VAL A 1 96 ? -15.829 -1.101 23.171 1.00 66.19 96 VAL A CA 1
ATOM 672 C C . VAL A 1 96 ? -15.681 -0.144 21.978 1.00 66.19 96 VAL A C 1
ATOM 674 O O . VAL A 1 96 ? -16.667 0.517 21.638 1.00 66.19 96 VAL A O 1
ATOM 677 N N . PRO A 1 97 ? -14.489 -0.028 21.358 1.00 68.94 97 PRO A N 1
ATOM 678 C CA . PRO A 1 97 ? -14.311 0.806 20.175 1.00 68.94 97 PRO A CA 1
ATOM 679 C C . PRO A 1 97 ? -15.198 0.307 19.025 1.00 68.94 97 PRO A C 1
ATOM 681 O O . PRO A 1 97 ? -15.525 -0.883 18.971 1.00 68.94 97 PRO A O 1
ATOM 684 N N . PRO A 1 98 ? -15.592 1.180 18.085 1.00 78.69 98 PRO A N 1
ATOM 685 C CA . PRO A 1 98 ? -16.385 0.749 16.943 1.00 78.69 98 PRO A CA 1
ATOM 686 C C . PRO A 1 98 ? -15.674 -0.355 16.158 1.00 78.69 98 PRO A C 1
ATOM 688 O O . PRO A 1 98 ? -14.489 -0.247 15.846 1.00 78.69 98 PRO A O 1
ATOM 691 N N . VAL A 1 99 ? -16.418 -1.419 15.831 1.00 80.06 99 VAL A N 1
ATOM 692 C CA . VAL A 1 99 ? -15.893 -2.629 15.167 1.00 80.06 99 VAL A CA 1
ATOM 693 C C . VAL A 1 99 ? -15.125 -2.281 13.889 1.00 80.06 99 VAL A C 1
ATOM 695 O O . VAL A 1 99 ? -14.075 -2.859 13.630 1.00 80.06 99 VAL A O 1
ATOM 698 N N . CYS A 1 100 ? -15.607 -1.293 13.130 1.00 81.31 100 CYS A N 1
ATOM 699 C CA . CYS A 1 100 ? -14.930 -0.789 11.936 1.00 81.31 100 CYS A CA 1
ATOM 700 C C . CYS A 1 100 ? -13.537 -0.214 12.242 1.00 81.31 100 CYS A C 1
ATOM 702 O O . CYS A 1 100 ? -12.578 -0.566 11.560 1.00 81.31 100 CYS A O 1
ATOM 704 N N . LEU A 1 101 ? -13.402 0.640 13.263 1.00 84.50 101 LEU A N 1
ATOM 705 C CA . LEU A 1 101 ? -12.123 1.266 13.602 1.00 84.50 101 LEU A CA 1
ATOM 706 C C . LEU A 1 101 ? -11.089 0.220 14.035 1.00 84.50 101 LEU A C 1
ATOM 708 O O . LEU A 1 101 ? -9.955 0.259 13.565 1.00 84.50 101 LEU A O 1
ATOM 712 N N . ASP A 1 102 ? -11.487 -0.727 14.885 1.00 86.12 102 ASP A N 1
ATOM 713 C CA . ASP A 1 102 ? -10.610 -1.797 15.378 1.00 86.12 102 ASP A CA 1
ATOM 714 C C . ASP A 1 102 ? -10.125 -2.706 14.235 1.00 86.12 102 ASP A C 1
ATOM 716 O O . ASP A 1 102 ? -8.929 -2.929 14.041 1.00 86.12 102 ASP A O 1
ATOM 720 N N . GLN A 1 103 ? -11.052 -3.144 13.385 1.00 84.75 103 GLN A N 1
ATOM 721 C CA . GLN A 1 103 ? -10.734 -3.977 12.230 1.00 84.75 103 GLN A CA 1
ATOM 722 C C . GLN A 1 103 ? -9.931 -3.239 11.150 1.00 84.75 103 GLN A C 1
ATOM 724 O O . GLN A 1 103 ? -9.066 -3.835 10.494 1.00 84.75 103 GLN A O 1
ATOM 729 N N . CYS A 1 104 ? -10.192 -1.944 10.952 1.00 87.75 104 CYS A N 1
ATOM 730 C CA . CYS A 1 104 ? -9.406 -1.138 10.032 1.00 87.75 104 CYS A CA 1
ATOM 731 C C . CYS A 1 104 ? -7.983 -0.930 10.555 1.00 87.75 104 CYS A C 1
ATOM 733 O O . CYS A 1 104 ? -7.028 -1.110 9.799 1.00 87.75 104 CYS A O 1
ATOM 735 N N . ALA A 1 105 ? -7.830 -0.649 11.852 1.00 90.50 105 ALA A N 1
ATOM 736 C CA . ALA A 1 105 ? -6.527 -0.552 12.496 1.00 90.50 105 ALA A CA 1
ATOM 737 C C . ALA A 1 105 ? -5.718 -1.843 12.316 1.00 90.50 105 ALA A C 1
ATOM 739 O O . ALA A 1 105 ? -4.566 -1.769 11.904 1.00 90.50 105 ALA A O 1
ATOM 740 N N . ALA A 1 106 ? -6.331 -3.015 12.514 1.00 90.56 106 ALA A N 1
ATOM 741 C CA . ALA A 1 106 ? -5.672 -4.304 12.295 1.00 90.56 106 ALA A CA 1
ATOM 742 C C . ALA A 1 106 ? -5.238 -4.522 10.830 1.00 90.56 106 ALA A C 1
ATOM 744 O O . ALA A 1 106 ? -4.153 -5.043 10.567 1.00 90.56 106 ALA A O 1
ATOM 745 N N . SER A 1 107 ? -6.059 -4.090 9.863 1.00 90.38 107 SER A N 1
ATOM 746 C CA . SER A 1 107 ? -5.731 -4.183 8.429 1.00 90.38 107 SER A CA 1
ATOM 747 C C . SER A 1 107 ? -4.552 -3.274 8.054 1.00 90.38 107 SER A C 1
ATOM 749 O O . SER A 1 107 ? -3.659 -3.686 7.313 1.00 90.38 107 SER A O 1
ATOM 751 N N . ILE A 1 108 ? -4.537 -2.047 8.585 1.00 92.25 108 ILE A N 1
ATOM 752 C CA . ILE A 1 108 ? -3.431 -1.094 8.433 1.00 92.25 108 ILE A CA 1
ATOM 753 C C . ILE A 1 108 ? -2.160 -1.649 9.080 1.00 92.25 108 ILE A C 1
ATOM 755 O O . ILE A 1 108 ? -1.088 -1.570 8.485 1.00 92.25 108 ILE A O 1
ATOM 759 N N . ASP A 1 109 ? -2.273 -2.210 10.282 1.00 93.56 109 ASP A N 1
ATOM 760 C CA . ASP A 1 109 ? -1.139 -2.739 11.035 1.00 93.56 109 ASP A CA 1
ATOM 761 C C . ASP A 1 109 ? -0.473 -3.898 10.292 1.00 93.56 109 ASP A C 1
ATOM 763 O O . ASP A 1 109 ? 0.727 -3.858 10.032 1.00 93.56 109 ASP A O 1
ATOM 767 N N . THR A 1 110 ? -1.282 -4.843 9.809 1.00 92.75 110 THR A N 1
ATOM 768 C CA . THR A 1 110 ? -0.830 -5.978 8.992 1.00 92.75 110 THR A CA 1
ATOM 769 C C . THR A 1 110 ? -0.048 -5.516 7.755 1.00 92.75 110 THR A C 1
ATOM 771 O O . THR A 1 110 ? 1.041 -6.020 7.474 1.00 92.75 110 THR A O 1
ATOM 774 N N . LEU A 1 111 ? -0.567 -4.525 7.018 1.00 92.94 111 LEU A N 1
ATOM 775 C CA . LEU A 1 111 ? 0.130 -3.963 5.857 1.00 92.94 111 LEU A CA 1
ATOM 776 C C . LEU A 1 111 ? 1.417 -3.227 6.267 1.00 92.94 111 LEU A C 1
ATOM 778 O O . LEU A 1 111 ? 2.447 -3.354 5.603 1.00 92.94 111 LEU A O 1
ATOM 782 N N . SER A 1 112 ? 1.375 -2.476 7.369 1.00 94.62 112 SER A N 1
ATOM 783 C CA . SER A 1 112 ? 2.528 -1.744 7.896 1.00 94.62 112 SER A CA 1
ATOM 784 C C . SER A 1 112 ? 3.667 -2.684 8.282 1.00 94.62 112 SER A C 1
ATOM 786 O O . SER A 1 112 ? 4.828 -2.359 8.038 1.00 94.62 112 SER A O 1
ATOM 788 N N . GLU A 1 113 ? 3.357 -3.821 8.899 1.00 94.69 113 GLU A N 1
ATOM 789 C CA . GLU A 1 113 ? 4.338 -4.825 9.306 1.00 94.69 113 GLU A CA 1
ATOM 790 C C . GLU A 1 113 ? 4.979 -5.509 8.100 1.00 94.69 113 GLU A C 1
ATOM 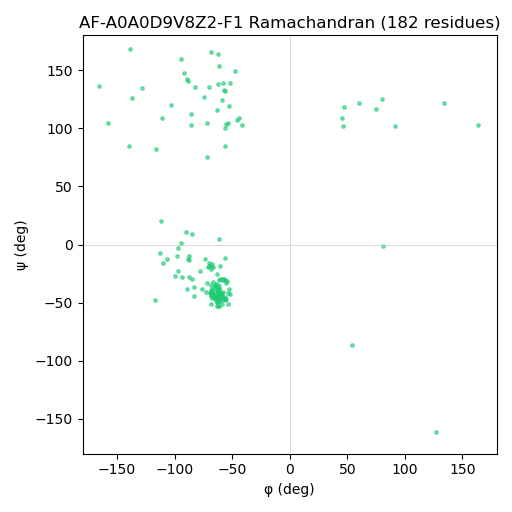792 O O . GLU A 1 113 ? 6.206 -5.621 8.050 1.00 94.69 113 GLU A O 1
ATOM 797 N N . ALA A 1 114 ? 4.182 -5.885 7.095 1.00 93.88 114 ALA A N 1
ATOM 798 C CA . ALA A 1 114 ? 4.693 -6.470 5.857 1.00 93.88 114 ALA A CA 1
ATOM 799 C C . ALA A 1 114 ? 5.671 -5.522 5.140 1.00 93.88 114 ALA A C 1
ATOM 801 O O . ALA A 1 114 ? 6.768 -5.927 4.752 1.00 93.88 114 ALA A O 1
ATOM 802 N N . LEU A 1 115 ? 5.320 -4.236 5.031 1.00 94.50 115 LEU A N 1
ATOM 803 C CA . LEU A 1 115 ? 6.183 -3.222 4.416 1.00 94.50 115 LEU A CA 1
ATOM 804 C C . LEU A 1 115 ? 7.437 -2.951 5.255 1.00 94.50 115 LEU A C 1
ATOM 806 O O . LEU A 1 115 ? 8.534 -2.854 4.711 1.00 94.50 115 LEU A O 1
ATOM 810 N N . SER A 1 116 ? 7.301 -2.876 6.580 1.00 93.62 116 SER A N 1
ATOM 811 C CA . SER A 1 116 ? 8.446 -2.731 7.486 1.00 93.62 116 SER A CA 1
ATOM 812 C C . SER A 1 116 ? 9.426 -3.900 7.343 1.00 93.62 116 SER A C 1
ATOM 814 O O . SER A 1 116 ? 10.638 -3.690 7.259 1.00 93.62 116 SER A O 1
ATOM 816 N N . SER A 1 117 ? 8.910 -5.129 7.244 1.00 92.81 117 SER A N 1
ATOM 817 C CA . SER A 1 117 ? 9.711 -6.334 7.012 1.00 92.81 117 SER A CA 1
ATOM 818 C C . SER A 1 117 ? 10.427 -6.288 5.661 1.00 92.81 117 SER A C 1
ATOM 820 O O . SER A 1 117 ? 11.636 -6.514 5.613 1.00 92.81 117 SER A O 1
ATOM 822 N N . PHE A 1 118 ? 9.723 -5.898 4.591 1.00 92.75 118 PHE A N 1
ATOM 823 C CA . PHE A 1 118 ? 10.308 -5.726 3.260 1.00 92.75 118 PHE A CA 1
ATOM 824 C C . PHE A 1 118 ? 11.489 -4.743 3.264 1.00 92.75 118 PHE A C 1
ATOM 826 O O . PHE A 1 118 ? 12.546 -5.048 2.713 1.00 92.75 118 PHE A O 1
ATOM 833 N N . PHE A 1 119 ? 11.341 -3.582 3.913 1.00 91.62 119 PHE A N 1
ATOM 834 C CA . PHE A 1 119 ? 12.396 -2.561 3.959 1.00 91.62 119 PHE A CA 1
ATOM 835 C C . PHE A 1 119 ? 13.521 -2.868 4.956 1.00 91.62 119 PHE A C 1
ATOM 837 O O . PHE A 1 119 ? 14.631 -2.368 4.788 1.00 91.62 119 PHE A O 1
ATOM 844 N N . SER A 1 120 ? 13.262 -3.693 5.973 1.00 90.12 120 SER A N 1
ATOM 845 C CA . SER A 1 120 ? 14.269 -4.101 6.964 1.00 90.12 120 SER A CA 1
ATOM 846 C C . SER A 1 120 ? 15.065 -5.340 6.541 1.00 90.12 120 SER A C 1
ATOM 848 O O . SER A 1 120 ? 16.084 -5.656 7.159 1.00 90.12 120 SER A O 1
ATOM 850 N N . ALA A 1 121 ? 14.615 -6.061 5.511 1.00 86.31 121 ALA A N 1
ATOM 851 C CA . ALA A 1 121 ? 15.306 -7.231 4.994 1.00 86.31 121 ALA A CA 1
ATOM 852 C C . ALA A 1 121 ? 16.683 -6.840 4.430 1.00 86.31 121 ALA A C 1
ATOM 854 O O . ALA A 1 121 ? 16.797 -6.140 3.428 1.00 86.31 121 ALA A O 1
ATOM 855 N N . SER A 1 122 ? 17.747 -7.343 5.057 1.00 65.06 122 SER A N 1
ATOM 856 C CA . SER A 1 122 ? 19.143 -7.128 4.649 1.00 65.06 122 SER A CA 1
ATOM 857 C C . SER A 1 122 ? 19.631 -8.105 3.564 1.00 65.06 122 SER A C 1
ATOM 859 O O . SER A 1 122 ? 20.823 -8.156 3.263 1.00 65.06 122 SER A O 1
ATOM 861 N N . GLY A 1 123 ? 18.725 -8.895 2.975 1.00 56.81 123 GLY A N 1
ATOM 862 C CA . GLY A 1 123 ? 19.022 -9.880 1.932 1.00 56.81 123 GLY A CA 1
ATOM 863 C C . GLY A 1 123 ? 18.957 -9.296 0.519 1.00 56.81 123 GLY A C 1
ATOM 864 O O . GLY A 1 123 ? 18.093 -8.476 0.216 1.00 56.81 123 GLY A O 1
ATOM 865 N N . ALA A 1 124 ? 19.870 -9.738 -0.350 1.00 53.06 124 ALA A N 1
ATOM 866 C CA . ALA A 1 124 ? 19.934 -9.329 -1.749 1.00 53.06 124 ALA A CA 1
ATOM 867 C C . ALA A 1 124 ? 18.616 -9.602 -2.491 1.00 53.06 124 ALA A C 1
ATOM 869 O O . ALA A 1 124 ? 18.091 -10.712 -2.421 1.00 53.06 124 ALA A O 1
ATOM 870 N N . GLY A 1 125 ? 18.158 -8.582 -3.225 1.00 64.62 125 GLY A N 1
ATOM 871 C CA . GLY A 1 125 ? 17.277 -8.673 -4.389 1.00 64.62 125 GLY A CA 1
ATOM 872 C C . GLY A 1 125 ? 15.986 -9.437 -4.171 1.00 64.62 125 GLY A C 1
ATOM 873 O O . GLY A 1 125 ? 14.981 -8.827 -3.857 1.00 64.62 125 GLY A O 1
ATOM 874 N N . ASP A 1 126 ? 16.019 -10.752 -4.336 1.00 73.25 126 ASP A N 1
ATOM 875 C CA . ASP A 1 126 ? 14.855 -11.526 -4.762 1.00 73.25 126 ASP A CA 1
ATOM 876 C C . ASP A 1 126 ? 13.990 -12.013 -3.593 1.00 73.25 126 ASP A C 1
ATOM 878 O O . ASP A 1 126 ? 12.765 -11.932 -3.640 1.00 73.25 126 ASP A O 1
ATOM 882 N N . ARG A 1 127 ? 14.603 -12.424 -2.475 1.00 85.62 127 ARG A N 1
ATOM 883 C CA . ARG A 1 127 ? 13.863 -13.052 -1.364 1.00 85.62 127 ARG A CA 1
ATOM 884 C C . ARG A 1 127 ? 12.846 -12.118 -0.703 1.00 85.62 127 ARG A C 1
ATOM 886 O O . ARG A 1 127 ? 11.758 -12.553 -0.342 1.00 85.62 127 ARG A O 1
ATOM 893 N N . LYS A 1 128 ? 13.174 -10.828 -0.555 1.00 88.81 128 LYS A N 1
ATOM 894 C CA . LYS A 1 128 ? 12.238 -9.853 0.033 1.00 88.81 128 LYS A CA 1
ATOM 895 C C . LYS A 1 128 ? 11.016 -9.618 -0.865 1.00 88.81 128 LYS A C 1
ATOM 897 O O . LYS A 1 128 ? 9.930 -9.389 -0.344 1.00 88.81 128 LYS A O 1
ATOM 902 N N . TYR A 1 129 ? 11.179 -9.705 -2.189 1.00 90.25 129 TYR A N 1
ATOM 903 C CA . TYR A 1 129 ? 10.062 -9.602 -3.132 1.00 90.25 129 TYR A CA 1
ATOM 904 C C . TYR A 1 129 ? 9.244 -10.889 -3.155 1.00 90.25 129 TYR A C 1
ATOM 906 O O . TYR A 1 129 ? 8.026 -10.797 -3.168 1.00 90.25 129 TYR A O 1
ATOM 914 N N . GLU A 1 130 ? 9.868 -12.067 -3.065 1.00 90.19 130 GLU A N 1
ATOM 915 C CA . GLU A 1 130 ? 9.142 -13.339 -2.923 1.00 90.19 130 GLU A CA 1
ATOM 916 C C . GLU A 1 130 ? 8.284 -13.381 -1.650 1.00 90.19 130 GLU A C 1
ATOM 918 O O . GLU A 1 130 ? 7.128 -13.810 -1.678 1.00 90.19 130 GLU A O 1
ATOM 923 N N . ASP A 1 131 ? 8.835 -12.932 -0.519 1.00 91.12 131 ASP A N 1
ATOM 924 C CA . ASP A 1 131 ? 8.105 -12.886 0.747 1.00 91.12 131 ASP A CA 1
ATOM 925 C C . ASP A 1 131 ? 6.964 -11.853 0.695 1.00 91.12 131 ASP A C 1
ATOM 927 O O . ASP A 1 131 ? 5.863 -12.129 1.185 1.00 91.12 131 ASP A O 1
ATOM 931 N N . LEU A 1 132 ? 7.184 -10.704 0.042 1.00 92.06 132 LEU A N 1
ATOM 932 C CA . LEU A 1 132 ? 6.135 -9.713 -0.189 1.00 92.06 132 LEU A CA 1
ATOM 933 C C . LEU A 1 132 ? 5.059 -10.226 -1.158 1.00 92.06 132 LEU A C 1
ATOM 935 O O . LEU A 1 132 ? 3.880 -10.084 -0.856 1.00 92.06 132 LEU A O 1
ATOM 939 N N . ASP A 1 133 ? 5.416 -10.867 -2.271 1.00 91.44 133 ASP A N 1
ATOM 940 C CA . ASP A 1 133 ? 4.455 -11.453 -3.216 1.00 91.44 133 ASP A CA 1
ATOM 941 C C . ASP A 1 133 ? 3.586 -12.509 -2.521 1.00 91.44 133 ASP A C 1
ATOM 943 O O . ASP A 1 133 ? 2.360 -12.477 -2.634 1.00 91.44 133 ASP A O 1
ATOM 947 N N . ARG A 1 134 ? 4.185 -13.376 -1.691 1.00 91.00 134 ARG A N 1
ATOM 948 C CA . ARG A 1 134 ? 3.439 -14.349 -0.875 1.00 91.00 134 ARG A CA 1
ATOM 949 C C . ARG A 1 134 ? 2.440 -13.662 0.058 1.00 91.00 134 ARG A C 1
ATOM 951 O O . ARG A 1 134 ? 1.309 -14.135 0.196 1.00 91.00 134 ARG A O 1
ATOM 958 N N . PHE A 1 135 ? 2.839 -12.557 0.686 1.00 91.81 135 PHE A N 1
ATOM 959 C CA . PHE A 1 135 ? 1.932 -11.744 1.491 1.00 91.81 135 PHE A CA 1
ATOM 960 C C . PHE A 1 135 ? 0.788 -11.169 0.643 1.00 91.81 135 PHE A C 1
ATOM 962 O O . PHE A 1 135 ? -0.372 -11.335 1.013 1.00 91.81 135 PHE A O 1
ATOM 969 N N . LEU A 1 136 ? 1.080 -10.561 -0.512 1.00 90.12 136 LEU A N 1
ATOM 970 C CA . LEU A 1 136 ? 0.075 -9.950 -1.393 1.00 90.12 136 LEU A CA 1
ATOM 971 C C . LEU A 1 136 ? -0.906 -10.979 -1.967 1.00 90.12 136 LEU A C 1
ATOM 973 O O . LEU A 1 136 ? -2.101 -10.697 -2.076 1.00 90.12 136 LEU A O 1
ATOM 977 N N . VAL A 1 137 ? -0.452 -12.204 -2.246 1.00 88.88 137 VAL A N 1
ATOM 978 C CA . VAL A 1 137 ? -1.333 -13.321 -2.613 1.00 88.88 137 VAL A CA 1
ATOM 979 C C . VAL A 1 137 ? -2.374 -13.568 -1.518 1.00 88.88 137 VAL A C 1
ATOM 981 O O . VAL A 1 137 ? -3.563 -13.685 -1.816 1.00 88.88 137 VAL A O 1
ATOM 984 N N . GLY A 1 138 ? -1.955 -13.612 -0.252 1.00 85.44 138 GLY A N 1
ATOM 985 C CA . GLY A 1 138 ? -2.850 -13.773 0.897 1.00 85.44 138 GLY A CA 1
ATOM 986 C C . GLY A 1 138 ? -3.745 -12.557 1.149 1.00 85.44 138 GLY A C 1
ATOM 987 O O . GLY A 1 138 ? -4.923 -12.702 1.459 1.00 85.44 138 GLY A O 1
ATOM 988 N N . PHE A 1 139 ? -3.184 -11.359 1.009 1.00 85.31 139 PHE A N 1
ATOM 989 C CA . PHE A 1 139 ? -3.817 -10.111 1.421 1.00 85.31 139 PHE A CA 1
ATOM 990 C C . PHE A 1 139 ? -4.791 -9.559 0.369 1.00 85.31 139 PHE A C 1
ATOM 992 O O . PHE A 1 139 ? -5.846 -9.034 0.729 1.00 85.31 139 PHE A O 1
ATOM 999 N N . ILE A 1 140 ? -4.470 -9.718 -0.920 1.00 82.38 140 ILE A N 1
ATOM 1000 C CA . ILE A 1 140 ? -5.208 -9.148 -2.061 1.00 82.38 140 ILE A CA 1
ATOM 1001 C C . ILE A 1 140 ? -5.809 -10.226 -2.968 1.00 82.38 140 ILE A C 1
ATOM 1003 O O . ILE A 1 140 ? -6.967 -10.110 -3.360 1.00 82.38 140 ILE A O 1
ATOM 1007 N N . ARG A 1 141 ? -5.030 -11.249 -3.359 1.00 76.88 141 ARG A N 1
ATOM 1008 C CA . ARG A 1 141 ? -5.399 -12.128 -4.493 1.00 76.88 141 ARG A CA 1
ATOM 1009 C C . ARG A 1 141 ? -6.285 -13.323 -4.109 1.00 76.88 141 ARG A C 1
ATOM 1011 O O . ARG A 1 141 ? -7.040 -13.813 -4.943 1.00 76.88 141 ARG A O 1
ATOM 1018 N N . THR A 1 142 ? -6.195 -13.821 -2.875 1.00 68.75 142 THR A N 1
ATOM 1019 C CA . THR A 1 142 ? -6.931 -15.020 -2.402 1.00 68.75 142 THR A CA 1
ATOM 1020 C C . THR A 1 142 ? -8.082 -14.699 -1.451 1.00 68.75 142 THR A C 1
ATOM 1022 O O . THR A 1 142 ? -8.951 -15.538 -1.191 1.00 68.75 142 THR A O 1
ATOM 1025 N N . THR A 1 143 ? -8.135 -13.467 -0.964 1.00 62.81 143 THR A N 1
ATOM 1026 C CA . THR A 1 143 ? -9.191 -12.934 -0.117 1.00 62.81 143 THR A CA 1
ATOM 1027 C C . THR A 1 143 ? -10.471 -12.730 -0.935 1.00 62.81 143 THR A C 1
ATOM 1029 O O . THR A 1 143 ? -10.611 -11.781 -1.698 1.00 62.81 143 THR A O 1
ATOM 1032 N N . LYS A 1 144 ? -11.464 -13.621 -0.761 1.00 59.22 144 LYS A N 1
ATOM 1033 C CA . LYS A 1 144 ? -12.818 -13.459 -1.350 1.00 59.22 144 LYS A CA 1
ATOM 1034 C C . LYS A 1 144 ? -13.531 -12.184 -0.87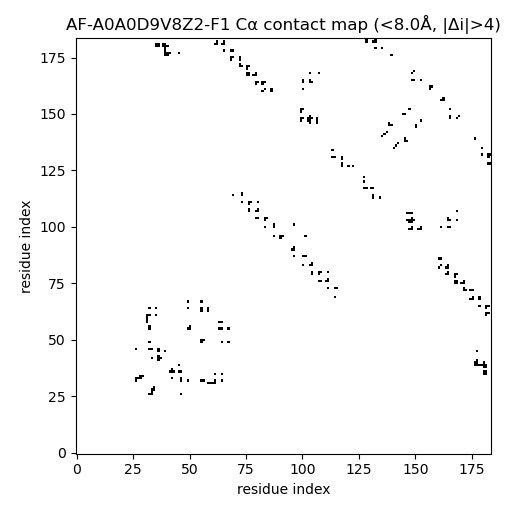7 1.00 59.22 144 LYS A C 1
ATOM 1036 O O . LYS A 1 144 ? -14.514 -11.770 -1.486 1.00 59.22 144 LYS A O 1
ATOM 1041 N N . GLN A 1 145 ? -13.067 -11.601 0.224 1.00 59.22 145 GLN A N 1
ATOM 1042 C CA . GLN A 1 145 ? -13.501 -10.316 0.751 1.00 59.22 145 GLN A CA 1
ATOM 1043 C C . GLN A 1 145 ? -12.267 -9.455 0.996 1.00 59.22 145 GLN A C 1
ATOM 1045 O O . GLN A 1 145 ? -11.309 -9.962 1.581 1.00 59.22 145 GLN A O 1
ATOM 1050 N N . PRO A 1 146 ? -12.283 -8.176 0.595 1.00 65.62 146 PRO A N 1
ATOM 1051 C CA . PRO A 1 146 ? -11.167 -7.291 0.873 1.00 65.62 146 PRO A CA 1
ATOM 1052 C C . PRO A 1 146 ? -10.966 -7.124 2.389 1.00 65.62 146 PRO A C 1
ATOM 1054 O O . PRO A 1 146 ? -11.897 -7.425 3.155 1.00 65.62 146 PRO A O 1
ATOM 1057 N N . PRO A 1 147 ? -9.796 -6.623 2.836 1.00 72.81 147 PRO A N 1
ATOM 1058 C CA . PRO A 1 147 ? -9.518 -6.414 4.251 1.00 72.81 147 PRO A CA 1
ATOM 1059 C C . PRO A 1 147 ? -10.661 -5.694 4.953 1.00 72.81 147 PRO A C 1
ATOM 1061 O O . PRO A 1 147 ? -11.376 -4.896 4.345 1.00 72.81 147 PRO A O 1
ATOM 1064 N N . ALA A 1 148 ? -10.842 -5.980 6.237 1.00 72.44 148 ALA A N 1
ATOM 1065 C CA . ALA A 1 148 ? -12.033 -5.578 6.974 1.00 72.44 148 ALA A CA 1
ATOM 1066 C C . ALA A 1 148 ? -12.287 -4.058 6.946 1.00 72.44 148 ALA A C 1
ATOM 1068 O O . ALA A 1 148 ? -13.442 -3.638 6.898 1.00 72.44 148 ALA A O 1
ATOM 1069 N N . CYS A 1 149 ? -11.228 -3.240 6.843 1.00 77.38 149 CYS A N 1
ATOM 1070 C CA . CYS A 1 149 ? -11.363 -1.796 6.621 1.00 77.38 149 CYS A CA 1
ATOM 1071 C C . CYS A 1 149 ? -12.204 -1.436 5.374 1.00 77.38 149 CYS A C 1
ATOM 1073 O O . CYS A 1 149 ? -12.913 -0.436 5.367 1.00 77.38 149 CYS A O 1
ATOM 1075 N N . GLN A 1 150 ? -12.143 -2.258 4.327 1.00 70.31 150 GLN A N 1
ATOM 1076 C CA . GLN A 1 150 ? -12.845 -2.061 3.060 1.00 70.31 150 GLN A CA 1
ATOM 1077 C C . GLN A 1 150 ? -14.210 -2.773 3.014 1.00 70.31 150 GLN A C 1
ATOM 1079 O O . GLN A 1 150 ? -15.101 -2.333 2.292 1.00 70.31 150 GLN A O 1
ATOM 1084 N N . SER A 1 151 ? -14.390 -3.880 3.746 1.00 68.88 151 SER A N 1
ATOM 1085 C CA . SER A 1 151 ? -15.613 -4.703 3.690 1.00 68.88 151 SER A CA 1
ATOM 1086 C C . SER A 1 151 ? -16.616 -4.457 4.822 1.00 68.88 151 SER A C 1
ATOM 1088 O O . SER A 1 151 ? -17.807 -4.688 4.619 1.00 68.88 151 SER A O 1
ATOM 1090 N N . VAL A 1 152 ? -16.172 -4.003 5.999 1.00 65.00 152 VAL A N 1
ATOM 1091 C CA . VAL A 1 152 ? -17.004 -3.954 7.220 1.00 65.00 152 VAL A CA 1
ATOM 1092 C C . VAL A 1 152 ? -17.364 -2.529 7.643 1.00 65.00 152 VAL A C 1
ATOM 1094 O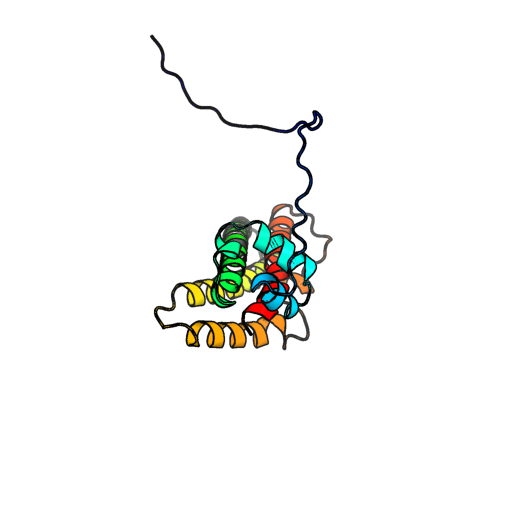 O . VAL A 1 152 ? -18.301 -2.335 8.412 1.00 65.00 152 VAL A O 1
ATOM 1097 N N . CYS A 1 153 ? -16.674 -1.518 7.118 1.00 68.12 153 CYS A N 1
ATOM 1098 C CA . CYS A 1 153 ? -16.933 -0.117 7.428 1.00 68.12 153 CYS A CA 1
ATOM 1099 C C . CYS A 1 153 ? -18.046 0.463 6.533 1.00 68.12 153 CYS A C 1
ATOM 1101 O O . CYS A 1 153 ? -17.779 0.787 5.374 1.00 68.12 153 CYS A O 1
ATOM 1103 N N . PRO A 1 154 ? -19.300 0.633 7.009 1.00 56.12 154 PRO A N 1
ATOM 1104 C CA . PRO A 1 154 ? -20.289 1.419 6.287 1.00 56.12 154 PRO A CA 1
ATOM 1105 C C . PRO A 1 154 ? -19.788 2.849 6.067 1.00 56.12 154 PRO A C 1
ATOM 1107 O O . PRO A 1 154 ? -19.286 3.497 6.983 1.00 56.12 154 PRO A O 1
ATOM 1110 N N . LEU A 1 155 ? -20.040 3.379 4.869 1.00 53.38 155 LEU A N 1
ATOM 1111 C CA . LEU A 1 155 ? -19.808 4.781 4.483 1.00 53.38 155 LEU A CA 1
ATOM 1112 C C . LEU A 1 155 ? -20.621 5.804 5.319 1.00 53.38 155 LEU A C 1
ATOM 1114 O O . LEU A 1 155 ? -20.622 6.988 5.003 1.00 53.38 155 LEU A O 1
ATOM 1118 N N . VAL A 1 156 ? -21.353 5.358 6.348 1.00 48.28 156 VAL A N 1
ATOM 1119 C CA . VAL A 1 156 ? -22.363 6.120 7.109 1.00 48.28 156 VAL A CA 1
ATOM 1120 C C . VAL A 1 156 ? -21.908 6.400 8.554 1.00 48.28 156 VAL A C 1
ATOM 1122 O O . VAL A 1 156 ? -22.727 6.656 9.433 1.00 48.28 156 VAL A O 1
ATOM 11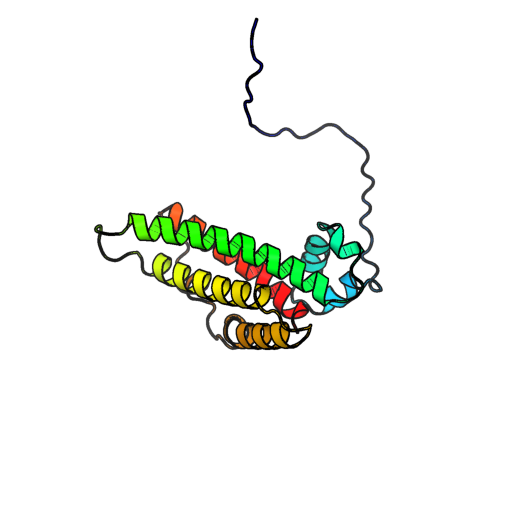25 N N . TYR A 1 157 ? -20.608 6.329 8.848 1.00 54.62 157 TYR A N 1
ATOM 1126 C CA . TYR A 1 157 ? -20.098 6.720 10.167 1.00 54.62 157 TYR A CA 1
ATOM 1127 C C . TYR A 1 157 ? -19.910 8.237 10.273 1.00 54.62 157 TYR A C 1
ATOM 1129 O O . TYR A 1 157 ? -19.369 8.871 9.378 1.00 54.62 157 TYR A O 1
ATOM 1137 N N . ASN A 1 158 ? -20.343 8.820 11.395 1.00 52.34 158 ASN A N 1
ATOM 1138 C CA . ASN A 1 158 ? -20.336 10.271 11.642 1.00 52.34 158 ASN A CA 1
ATOM 1139 C C . ASN A 1 158 ? -19.081 10.767 12.397 1.00 52.34 158 ASN A C 1
ATOM 1141 O O . ASN A 1 158 ? -18.982 11.952 12.718 1.00 52.34 158 ASN A O 1
ATOM 1145 N N . GLY A 1 159 ? -18.139 9.878 12.731 1.00 59.78 159 GLY A N 1
ATOM 1146 C CA . GLY A 1 159 ? -16.882 10.230 13.394 1.00 59.78 159 GLY A CA 1
ATOM 1147 C C . GLY A 1 159 ? -15.819 10.635 12.376 1.00 59.78 159 GLY A C 1
ATOM 1148 O O . GLY A 1 159 ? -15.332 9.790 11.628 1.00 59.78 159 GLY A O 1
ATOM 1149 N N . SER A 1 160 ? -15.424 11.911 12.359 1.00 65.62 160 SER A N 1
ATOM 1150 C CA . SER A 1 160 ? -14.426 12.427 11.406 1.00 65.62 160 SER A CA 1
ATOM 1151 C C . SER A 1 160 ? -13.071 11.708 11.486 1.00 65.62 160 SER A C 1
ATOM 1153 O O . SER A 1 160 ? -12.398 11.567 10.468 1.00 65.62 160 SER A O 1
ATOM 1155 N N . GLY A 1 161 ? -12.689 11.217 12.671 1.00 73.00 161 GLY A N 1
ATOM 1156 C CA . GLY A 1 161 ? -11.457 10.450 12.879 1.00 73.00 161 GLY A CA 1
ATOM 1157 C C . GLY A 1 161 ? -11.482 9.058 12.239 1.00 73.00 161 GLY A C 1
ATOM 1158 O O . GLY A 1 161 ? -10.514 8.664 11.595 1.00 73.00 161 GLY A O 1
ATOM 1159 N N . GLU A 1 162 ? -12.598 8.334 12.343 1.00 76.44 162 GLU A N 1
ATOM 1160 C CA . GLU A 1 162 ? -12.741 6.991 11.757 1.00 76.44 162 GLU A CA 1
ATOM 1161 C C . GLU A 1 162 ? -12.756 7.046 10.231 1.00 76.44 162 GLU A C 1
ATOM 1163 O O . GLU A 1 162 ? -12.076 6.253 9.580 1.00 76.44 162 GLU A O 1
ATOM 1168 N N . ILE A 1 163 ? -13.460 8.033 9.663 1.00 81.19 163 ILE A N 1
ATOM 1169 C CA . ILE A 1 163 ? -13.454 8.281 8.217 1.00 81.19 163 ILE A CA 1
ATOM 1170 C C . ILE A 1 163 ? -12.023 8.526 7.729 1.00 81.19 163 ILE A C 1
ATOM 1172 O O . ILE A 1 163 ? -11.603 7.902 6.760 1.00 81.19 163 ILE A O 1
ATOM 1176 N N . ALA A 1 164 ? -11.250 9.370 8.420 1.00 85.81 164 ALA A N 1
ATOM 1177 C CA . ALA A 1 164 ? -9.876 9.671 8.020 1.00 85.81 164 ALA A CA 1
ATOM 1178 C C . ALA A 1 164 ? -8.971 8.423 8.021 1.00 85.81 164 ALA A C 1
ATOM 1180 O O . ALA A 1 164 ? -8.144 8.255 7.123 1.00 85.81 164 ALA A O 1
ATOM 1181 N N . VAL A 1 165 ? -9.143 7.520 8.994 1.00 88.00 165 VAL A N 1
ATOM 1182 C CA . VAL A 1 165 ? -8.409 6.243 9.053 1.00 88.00 165 VAL A CA 1
ATOM 1183 C C . VAL A 1 165 ? -8.779 5.343 7.870 1.00 88.00 165 VAL A C 1
ATOM 1185 O O . VAL A 1 165 ? -7.891 4.825 7.189 1.00 88.00 165 VAL A O 1
ATOM 1188 N N . VAL A 1 166 ? -10.076 5.204 7.583 1.00 86.50 166 VAL A N 1
ATOM 1189 C CA . VAL A 1 166 ? -10.578 4.408 6.451 1.00 86.50 166 VAL A CA 1
ATOM 1190 C C . VAL A 1 166 ? -10.104 4.985 5.114 1.00 86.50 166 VAL A C 1
ATOM 1192 O O . VAL A 1 166 ? -9.650 4.245 4.243 1.00 86.50 166 VAL A O 1
ATOM 1195 N N . GLU A 1 167 ? -10.133 6.307 4.948 1.00 87.00 167 GLU A N 1
ATOM 1196 C CA . GLU A 1 167 ? -9.633 6.984 3.750 1.00 87.00 167 GLU A CA 1
ATOM 1197 C C . GLU A 1 167 ? -8.142 6.729 3.526 1.00 87.00 167 GLU A C 1
ATOM 1199 O O . GLU A 1 167 ? -7.733 6.441 2.398 1.00 87.00 167 GLU A O 1
ATOM 1204 N N . LYS A 1 168 ? -7.323 6.784 4.585 1.00 89.56 168 LYS A N 1
ATOM 1205 C CA . LYS A 1 168 ? -5.893 6.460 4.491 1.00 89.56 168 LYS A CA 1
ATOM 1206 C C . LYS A 1 168 ? -5.671 5.013 4.076 1.00 89.56 168 LYS A C 1
ATOM 1208 O O . LYS A 1 168 ? -4.853 4.761 3.190 1.00 89.56 168 LYS A O 1
ATOM 1213 N N . PHE A 1 169 ? -6.431 4.076 4.639 1.00 89.25 169 PHE A N 1
ATOM 1214 C CA . PHE A 1 169 ? -6.364 2.684 4.206 1.00 89.25 169 PHE A CA 1
ATOM 1215 C C . PHE A 1 169 ? -6.759 2.525 2.733 1.00 89.25 169 PHE A C 1
ATOM 1217 O O . PHE A 1 169 ? -6.035 1.886 1.977 1.00 89.25 169 PHE A O 1
ATOM 1224 N N . HIS A 1 170 ? -7.851 3.149 2.282 1.00 87.56 170 HIS A N 1
ATOM 1225 C CA . HIS A 1 170 ? -8.272 3.089 0.879 1.00 87.56 170 HIS A CA 1
ATOM 1226 C C . HIS A 1 170 ? -7.239 3.689 -0.082 1.00 87.56 170 HIS A C 1
ATOM 1228 O O . HIS A 1 170 ? -7.023 3.146 -1.168 1.00 87.56 170 HIS A O 1
ATOM 1234 N N . GLN A 1 171 ? -6.574 4.779 0.309 1.00 89.88 171 GLN A N 1
ATOM 1235 C CA . GLN A 1 171 ? -5.476 5.361 -0.466 1.00 89.88 171 GLN A CA 1
ATOM 1236 C C . GLN A 1 171 ? -4.307 4.377 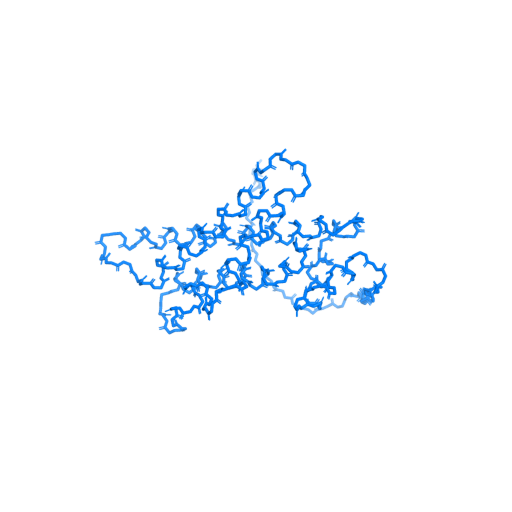-0.601 1.00 89.88 171 GLN A C 1
ATOM 1238 O O . GLN A 1 171 ? -3.844 4.134 -1.718 1.00 89.88 171 GLN A O 1
ATOM 1243 N N . ALA A 1 172 ? -3.870 3.770 0.508 1.00 91.94 172 ALA A N 1
ATOM 1244 C CA . ALA A 1 172 ? -2.812 2.760 0.505 1.00 91.94 172 ALA A CA 1
ATOM 1245 C C . ALA A 1 172 ? -3.204 1.535 -0.335 1.00 91.94 172 ALA A C 1
ATOM 1247 O O . ALA A 1 172 ? -2.430 1.093 -1.179 1.00 91.94 172 ALA A O 1
ATOM 1248 N N . TRP A 1 173 ? -4.431 1.040 -0.166 1.00 89.12 173 TRP A N 1
ATOM 1249 C CA . TRP A 1 173 ? -4.964 -0.112 -0.887 1.00 89.12 173 TRP A CA 1
ATOM 1250 C C . TRP A 1 173 ? -4.994 0.102 -2.403 1.00 89.12 173 TRP A C 1
ATOM 1252 O O . TRP A 1 173 ? -4.579 -0.771 -3.164 1.00 89.12 173 TRP A O 1
ATOM 1262 N N . LYS A 1 174 ? -5.430 1.283 -2.859 1.00 88.38 174 LYS A N 1
ATOM 1263 C CA . LYS A 1 174 ? -5.455 1.617 -4.289 1.00 88.38 174 LYS A CA 1
ATOM 1264 C C . LYS A 1 174 ? -4.055 1.584 -4.902 1.00 88.38 174 LYS A C 1
ATOM 1266 O O . LYS A 1 174 ? -3.886 1.061 -5.998 1.00 88.38 174 LYS A O 1
ATOM 1271 N N . LEU A 1 175 ? -3.060 2.133 -4.207 1.00 91.81 175 LEU A N 1
ATOM 1272 C CA . LEU A 1 175 ? -1.671 2.081 -4.665 1.00 91.81 175 LEU A CA 1
ATOM 1273 C C . LEU A 1 175 ? -1.120 0.654 -4.622 1.00 91.81 175 LEU A C 1
ATOM 1275 O O . LEU A 1 175 ? -0.426 0.245 -5.548 1.00 91.81 175 LEU A O 1
ATOM 1279 N N . LEU A 1 176 ? -1.469 -0.114 -3.589 1.00 90.88 176 LEU A N 1
ATOM 1280 C CA . LEU A 1 176 ? -1.043 -1.499 -3.425 1.00 90.88 176 LEU A CA 1
ATOM 1281 C C . LEU A 1 176 ? -1.561 -2.401 -4.554 1.00 90.88 176 LEU A C 1
ATOM 1283 O O . LEU A 1 176 ? -0.802 -3.206 -5.077 1.00 90.88 176 LEU A O 1
ATOM 1287 N N . ALA A 1 177 ? -2.807 -2.213 -4.998 1.00 86.25 177 ALA A N 1
ATOM 1288 C CA . ALA A 1 177 ? -3.379 -2.948 -6.130 1.00 86.25 177 ALA A CA 1
ATOM 1289 C C . ALA A 1 177 ? -2.659 -2.681 -7.469 1.00 86.25 177 ALA A C 1
ATOM 1291 O O . ALA A 1 177 ? -2.698 -3.516 -8.373 1.00 86.25 177 ALA A O 1
ATOM 1292 N N . VAL A 1 178 ? -2.007 -1.522 -7.612 1.00 89.56 178 VAL A N 1
ATOM 1293 C CA . VAL A 1 178 ? -1.147 -1.216 -8.766 1.00 89.56 178 VAL A CA 1
ATOM 1294 C C . VAL A 1 178 ? 0.247 -1.811 -8.556 1.00 89.56 178 VAL A C 1
ATOM 1296 O O . VAL A 1 178 ? 0.780 -2.444 -9.466 1.00 89.56 178 VAL A O 1
ATOM 1299 N N . ALA A 1 179 ? 0.810 -1.653 -7.354 1.00 90.31 179 ALA A N 1
ATOM 1300 C CA . ALA A 1 179 ? 2.120 -2.183 -6.978 1.00 90.31 179 ALA A CA 1
ATOM 1301 C C . ALA A 1 179 ? 2.197 -3.715 -7.075 1.00 90.31 179 ALA A C 1
ATOM 1303 O O . ALA A 1 179 ? 3.257 -4.248 -7.384 1.00 90.31 179 ALA A O 1
ATOM 1304 N N . ASP A 1 180 ? 1.078 -4.414 -6.873 1.00 90.25 180 ASP A N 1
ATOM 1305 C CA . ASP A 1 180 ? 0.967 -5.870 -6.990 1.00 90.25 180 ASP A CA 1
ATOM 1306 C C . ASP A 1 180 ? 1.517 -6.403 -8.325 1.00 90.25 180 ASP A C 1
ATOM 1308 O O . ASP A 1 180 ? 2.281 -7.365 -8.347 1.00 90.25 180 ASP A O 1
ATOM 1312 N N . GLY A 1 181 ? 1.220 -5.716 -9.435 1.00 87.38 1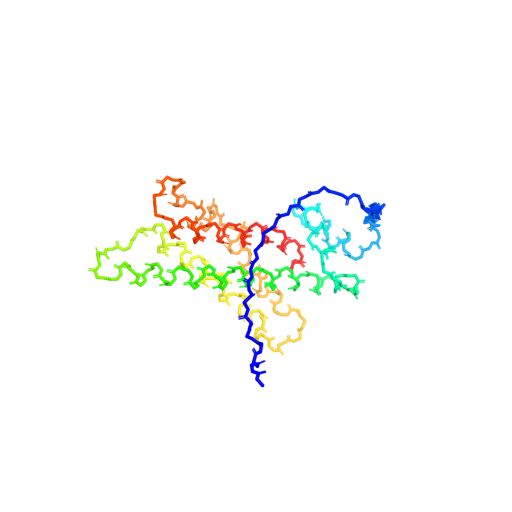81 GLY A N 1
ATOM 1313 C CA . GLY A 1 181 ? 1.730 -6.079 -10.764 1.00 87.38 181 GLY A CA 1
ATOM 1314 C C . GLY A 1 181 ? 3.213 -5.759 -10.991 1.00 87.38 181 GLY A C 1
ATOM 1315 O O . GLY A 1 181 ? 3.792 -6.203 -11.979 1.00 87.38 181 GLY A O 1
ATOM 1316 N N . LEU A 1 182 ? 3.830 -4.980 -10.098 1.00 88.81 182 LEU A N 1
ATOM 1317 C CA . LEU A 1 182 ? 5.249 -4.612 -10.148 1.00 88.81 182 LEU A CA 1
ATOM 1318 C C . LEU A 1 182 ? 6.129 -5.497 -9.257 1.00 88.81 182 LEU A C 1
ATOM 1320 O O . LEU A 1 182 ? 7.337 -5.543 -9.475 1.00 88.81 182 LEU A O 1
ATOM 1324 N N . VAL A 1 183 ? 5.537 -6.128 -8.238 1.00 86.88 183 VAL A N 1
ATOM 1325 C CA . VAL A 1 183 ? 6.223 -7.015 -7.282 1.00 86.88 183 VAL A CA 1
ATOM 1326 C C . VAL A 1 183 ? 6.324 -8.447 -7.810 1.00 86.88 183 VAL A C 1
ATOM 1328 O O . VAL A 1 183 ? 7.279 -9.145 -7.472 1.00 86.88 183 VAL A O 1
ATOM 1331 N N . HIS A 1 184 ? 5.363 -8.863 -8.638 1.00 70.62 184 HIS A N 1
ATOM 1332 C CA . HIS A 1 184 ? 5.459 -10.084 -9.439 1.00 70.62 184 HIS A CA 1
ATOM 1333 C C . HIS A 1 184 ? 6.547 -9.944 -10.507 1.00 70.62 184 HIS A C 1
ATOM 1335 O O . HIS A 1 184 ? 6.903 -10.941 -11.167 1.00 70.62 184 HIS A O 1
#

Mean predicted aligned error: 11.54 Å

pLDDT: mean 77.53, std 19.35, range [31.59, 95.31]

Solvent-accessible surface area (backbone atoms only — not comparable to full-atom values): 10788 Å² total; per-residue (Å²): 134,81,88,89,81,90,80,88,90,82,81,87,83,85,91,79,91,71,93,68,79,74,76,71,65,71,70,50,72,87,34,67,61,39,51,41,20,67,54,24,86,43,39,65,63,43,46,60,57,44,69,74,37,77,64,51,78,69,47,88,56,52,63,66,50,31,48,56,45,52,51,53,34,43,54,38,24,50,52,23,41,54,48,33,52,51,52,55,57,72,31,62,92,76,59,84,68,57,68,40,53,58,39,24,39,52,46,34,45,55,53,42,50,55,48,51,50,47,73,66,51,90,64,75,78,58,62,46,38,53,54,46,43,56,48,43,40,59,60,61,74,67,39,94,59,60,52,45,40,75,67,63,47,67,96,79,68,88,51,71,67,54,51,51,28,46,50,29,46,52,55,25,48,58,51,46,58,37,36,52,35,42,55,107

Sequence (184 aa):
MATLVVVVAAALLLVGGVESAGRTAAANDNSIVGEACSRTSDKKACVEFLLAFPEAKKATTVAPLAELYLHAIANITAEGKAMASKELAAQKGKGVPPVCLDQCAASIDTLSEALSSFFSASGAGDRKYEDLDRFLVGFIRTTKQPPACQSVCPLVYNGSGEIAVVEKFHQAWKLLAVADGLVH

Secondary structure (DSSP, 8-state):
----------------------------TTSHHHHHHTTSS-HHHHHHHHHT-GGGGG-SSSHHHHHHHHHHHHHHHHHHHHHHHHHHHHHTTSSSPPHHHHHHHHHHHHHHHHHHHHHH--S-THHHHHHHHHHHIIIIIS-SS--HHHHT--TT---HHHHHHHHHHHHHHHHHHHHHHHH-

Organism: NCBI:txid77586

Nearest PDB structures (foldseek):
  8wdf-assembly1_A  TM=4.698E-01  e=2.694E+00  Pseudomonas aeruginosa PAO1
  2rld-assembly1_A  TM=5.236E-01  e=3.786E+00  Bacteroides thetaiotaomicron VPI-5482